Protein AF-0000000086058134 (afdb_homodimer)

Structure (mmCIF, N/CA/C/O backbone):
data_AF-0000000086058134-model_v1
#
loop_
_entity.id
_entity.type
_entity.pdbx_description
1 polymer 'Uncharacterized protein'
#
loop_
_atom_site.group_PDB
_atom_site.id
_atom_site.type_symbol
_atom_site.label_atom_id
_atom_site.label_alt_id
_atom_site.label_comp_id
_atom_site.label_asym_id
_atom_site.label_entity_id
_atom_site.label_seq_id
_atom_site.pdbx_PDB_ins_code
_atom_site.Cartn_x
_atom_site.Cartn_y
_atom_site.Cartn_z
_atom_site.occupancy
_atom_site.B_iso_or_equiv
_atom_site.auth_seq_id
_atom_site.auth_comp_id
_atom_site.auth_asym_id
_atom_site.auth_atom_id
_atom_site.pdbx_PDB_model_num
ATOM 1 N N . MET A 1 1 ? 31.906 13.867 -24.609 1 42.88 1 MET A N 1
ATOM 2 C CA . MET A 1 1 ? 31.719 12.992 -23.453 1 42.88 1 MET A CA 1
ATOM 3 C C . MET A 1 1 ? 31.203 13.781 -22.25 1 42.88 1 MET A C 1
ATOM 5 O O . MET A 1 1 ? 30.812 13.188 -21.25 1 42.88 1 MET A O 1
ATOM 9 N N . SER A 1 2 ? 31.531 14.953 -22.172 1 54.88 2 SER A N 1
ATOM 10 C CA . SER A 1 2 ? 31.516 16.016 -21.172 1 54.88 2 SER A CA 1
ATOM 11 C C . SER A 1 2 ? 30.094 16.484 -20.891 1 54.88 2 SER A C 1
ATOM 13 O O . SER A 1 2 ? 29.812 17.062 -19.844 1 54.88 2 SER A O 1
ATOM 15 N N . MET A 1 3 ? 29.312 16.469 -21.938 1 51.88 3 MET A N 1
ATOM 16 C CA . MET A 1 3 ? 28 17.094 -21.891 1 51.88 3 MET A CA 1
ATOM 17 C C . MET A 1 3 ? 27.031 16.234 -21.094 1 51.88 3 MET A C 1
ATOM 19 O O . MET A 1 3 ? 25.953 16.703 -20.703 1 51.88 3 MET A O 1
ATOM 23 N N . GLU A 1 4 ? 27.156 14.891 -21.266 1 55.78 4 GLU A N 1
ATOM 24 C CA . GLU A 1 4 ? 26.234 13.93 -20.672 1 55.78 4 GLU A CA 1
ATOM 25 C C . GLU A 1 4 ? 26.172 14.102 -19.156 1 55.78 4 GLU A C 1
ATOM 27 O O . GLU A 1 4 ? 25.125 13.898 -18.531 1 55.78 4 GLU A O 1
ATOM 32 N N . ASN A 1 5 ? 27.406 14.484 -18.641 1 61.97 5 ASN A N 1
ATOM 33 C CA . ASN A 1 5 ? 27.594 14.609 -17.188 1 61.97 5 ASN A CA 1
ATOM 34 C C . ASN A 1 5 ? 26.922 15.875 -16.656 1 61.97 5 ASN A C 1
ATOM 36 O O . ASN A 1 5 ? 26.484 15.906 -15.508 1 61.97 5 ASN A O 1
ATOM 40 N N . SER A 1 6 ? 26.75 16.734 -17.594 1 65.94 6 SER A N 1
ATOM 41 C CA . SER A 1 6 ? 26.359 18.062 -17.156 1 65.94 6 SER A CA 1
ATOM 42 C C . SER A 1 6 ? 24.891 18.094 -16.703 1 65.94 6 SER A C 1
ATOM 44 O O . SER A 1 6 ? 24.547 18.828 -15.781 1 65.94 6 SER A O 1
ATOM 46 N N . TYR A 1 7 ? 24.141 17.422 -17.453 1 64.94 7 TYR A N 1
ATOM 47 C CA . TYR A 1 7 ? 22.719 17.484 -17.094 1 64.94 7 TYR A CA 1
ATOM 48 C C . TYR A 1 7 ? 22.469 16.875 -15.727 1 64.94 7 TYR A C 1
ATOM 50 O O . TYR A 1 7 ? 21.609 17.344 -14.977 1 64.94 7 TYR A O 1
ATOM 58 N N . ILE A 1 8 ? 23.344 15.852 -15.422 1 71.75 8 ILE A N 1
ATOM 59 C CA . ILE A 1 8 ? 23.141 15.211 -14.125 1 71.75 8 ILE A CA 1
ATOM 60 C C . ILE A 1 8 ? 23.625 16.125 -13.008 1 71.75 8 ILE A C 1
ATOM 62 O O . ILE A 1 8 ? 23.125 16.047 -11.875 1 71.75 8 ILE A O 1
ATOM 66 N N . PHE A 1 9 ? 24.438 17.188 -13.484 1 77.44 9 PHE A N 1
ATOM 67 C CA . PHE A 1 9 ? 24.938 18.109 -12.477 1 77.44 9 PHE A CA 1
ATOM 68 C C . PHE A 1 9 ? 24.031 19.344 -12.367 1 77.44 9 PHE A C 1
ATOM 70 O O . PHE A 1 9 ? 24.266 20.219 -11.531 1 77.44 9 PHE A O 1
ATOM 77 N N . ASN A 1 10 ? 23.047 19.422 -13.266 1 81.88 10 ASN A N 1
ATOM 78 C CA . ASN A 1 10 ? 22.078 20.5 -13.172 1 81.88 10 ASN A CA 1
ATOM 79 C C . ASN A 1 10 ? 21.219 20.375 -11.922 1 81.88 10 ASN A C 1
ATOM 81 O O . ASN A 1 10 ? 20.578 19.344 -11.703 1 81.88 10 ASN A O 1
ATOM 85 N N . PRO A 1 11 ? 21.281 21.5 -11.094 1 83.25 11 PRO A N 1
ATOM 86 C CA . PRO A 1 11 ? 20.547 21.422 -9.82 1 83.25 11 PRO A CA 1
ATOM 87 C C . PRO A 1 11 ? 19.078 21.094 -10.008 1 83.25 11 PRO A C 1
ATOM 89 O O . PRO A 1 11 ? 18.469 20.438 -9.148 1 83.25 11 PRO A O 1
ATOM 92 N N . PHE A 1 12 ? 18.609 21.594 -11.102 1 87 12 PHE A N 1
ATOM 93 C CA . PHE A 1 12 ? 17.188 21.297 -11.344 1 87 12 PHE A CA 1
ATOM 94 C C . PHE A 1 12 ? 16.984 19.812 -11.641 1 87 12 PHE A C 1
ATOM 96 O O . PHE A 1 12 ? 16.094 19.188 -11.078 1 87 12 PHE A O 1
ATOM 103 N N . VAL A 1 13 ? 17.797 19.312 -12.438 1 83.5 13 VAL A N 1
ATOM 104 C CA . VAL A 1 13 ? 17.703 17.906 -12.781 1 83.5 13 VAL A CA 1
ATOM 105 C C . VAL A 1 13 ? 18 17.047 -11.555 1 83.5 13 VAL A C 1
ATOM 107 O O . VAL A 1 13 ? 17.312 16.062 -11.297 1 83.5 13 VAL A O 1
ATOM 110 N N . SER A 1 14 ? 18.969 17.469 -10.719 1 83.94 14 SER A N 1
ATOM 111 C CA . SER A 1 14 ? 19.344 16.734 -9.516 1 83.94 14 SER A CA 1
ATOM 112 C C . SER A 1 14 ? 18.188 16.688 -8.516 1 83.94 14 SER A C 1
ATOM 114 O O . SER A 1 14 ? 17.953 15.664 -7.883 1 83.94 14 SER A O 1
ATOM 116 N N . SER A 1 15 ? 17.562 17.844 -8.5 1 85.88 15 SER A N 1
ATOM 117 C CA . SER A 1 15 ? 16.438 17.922 -7.586 1 85.88 15 SER A CA 1
ATOM 118 C C . SER A 1 15 ? 15.289 17.031 -8.047 1 85.88 15 SER A C 1
ATOM 120 O O . SER A 1 15 ? 14.641 16.375 -7.234 1 85.88 15 SER A O 1
ATOM 122 N N . LEU A 1 16 ? 15.133 16.969 -9.328 1 82.81 16 LEU A N 1
ATOM 123 C CA . LEU A 1 16 ? 14.062 16.141 -9.883 1 82.81 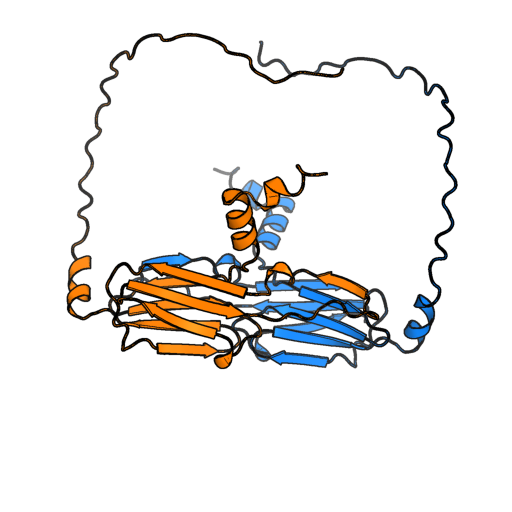16 LEU A CA 1
ATOM 124 C C . LEU A 1 16 ? 14.367 14.664 -9.688 1 82.81 16 LEU A C 1
ATOM 126 O O . LEU A 1 16 ? 13.477 13.883 -9.336 1 82.81 16 LEU A O 1
ATOM 130 N N . ILE A 1 17 ? 15.531 14.328 -9.844 1 82.88 17 ILE A N 1
ATOM 131 C CA . ILE A 1 17 ? 15.938 12.93 -9.688 1 82.88 17 ILE A CA 1
ATOM 132 C C . ILE A 1 17 ? 15.789 12.508 -8.227 1 82.88 17 ILE A C 1
ATOM 134 O O . ILE A 1 17 ? 15.328 11.406 -7.941 1 82.88 17 ILE A O 1
ATOM 138 N N . SER A 1 18 ? 16.203 13.438 -7.375 1 83.56 18 SER A N 1
ATOM 139 C CA . SER A 1 18 ? 16.094 13.133 -5.953 1 83.56 18 SER A CA 1
ATOM 140 C C . SER A 1 18 ? 14.633 12.914 -5.547 1 83.56 18 SER A C 1
ATOM 142 O O . SER A 1 18 ? 14.328 11.977 -4.809 1 83.56 18 SER A O 1
ATOM 144 N N . ARG A 1 19 ? 13.82 13.68 -6.105 1 81.5 19 ARG A N 1
ATOM 145 C CA . ARG A 1 19 ? 12.398 13.562 -5.777 1 81.5 19 ARG A CA 1
ATOM 146 C C . ARG A 1 19 ? 11.82 12.266 -6.324 1 81.5 19 ARG A C 1
ATOM 148 O O . ARG A 1 19 ? 11 11.617 -5.664 1 81.5 19 ARG A O 1
ATOM 155 N N . LEU A 1 20 ? 12.406 11.945 -7.367 1 83.44 20 LEU A N 1
ATOM 156 C CA . LEU A 1 20 ? 11.891 10.75 -8.023 1 83.44 20 LEU A CA 1
ATOM 157 C C . LEU A 1 20 ? 12.43 9.492 -7.355 1 83.44 20 LEU A C 1
ATOM 159 O O . LEU A 1 20 ? 11.914 8.391 -7.594 1 83.44 20 LEU A O 1
ATOM 163 N N . SER A 1 21 ? 13.328 9.727 -6.473 1 88.88 21 SER A N 1
ATOM 164 C CA . SER A 1 21 ? 13.938 8.57 -5.812 1 88.88 21 SER A CA 1
ATOM 165 C C . SER A 1 21 ? 13.172 8.18 -4.559 1 88.88 21 SER A C 1
ATOM 167 O O . SER A 1 21 ? 13.391 7.105 -3.998 1 88.88 21 SER A O 1
ATOM 169 N N . TYR A 1 22 ? 12.25 9.094 -4.242 1 91.75 22 TYR A N 1
ATOM 170 C CA . TYR A 1 22 ? 11.453 8.805 -3.059 1 91.75 22 TYR A CA 1
ATOM 171 C C . TYR A 1 22 ? 10.141 8.125 -3.434 1 91.75 22 TYR A C 1
ATOM 173 O O . TYR A 1 22 ? 9.5 8.5 -4.418 1 91.75 22 TYR A O 1
ATOM 181 N N . SER A 1 23 ? 9.867 7.047 -2.695 1 94.06 23 SER A N 1
ATOM 182 C CA . SER A 1 23 ? 8.508 6.535 -2.854 1 94.06 23 SER A CA 1
ATOM 183 C C . SER A 1 23 ? 7.492 7.457 -2.189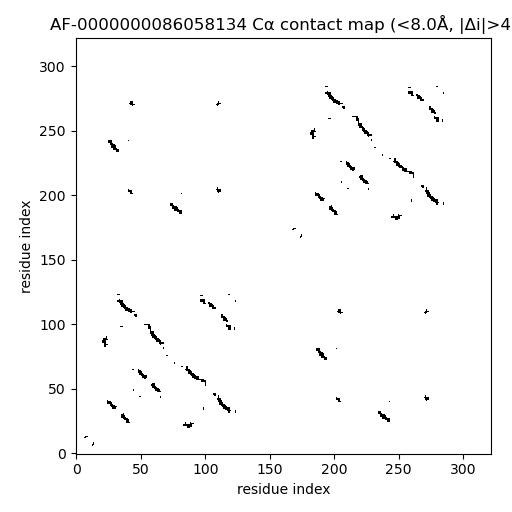 1 94.06 23 SER A C 1
ATOM 185 O O . SER A 1 23 ? 7.855 8.312 -1.384 1 94.06 23 SER A O 1
ATOM 187 N N . GLU A 1 24 ? 6.297 7.34 -2.566 1 93 24 GLU A N 1
ATOM 188 C CA . GLU A 1 24 ? 5.234 8.188 -2.043 1 93 24 GLU A CA 1
ATOM 189 C C . GLU A 1 24 ? 4.086 7.355 -1.477 1 93 24 GLU A C 1
ATOM 191 O O . GLU A 1 24 ? 3.121 7.062 -2.184 1 93 24 GLU A O 1
ATOM 196 N N . PRO A 1 25 ? 4.223 7.039 -0.202 1 96.19 25 PRO A N 1
ATOM 197 C CA . PRO A 1 25 ? 3.107 6.289 0.378 1 96.19 25 PRO A CA 1
ATOM 198 C C . PRO A 1 25 ? 1.804 7.082 0.387 1 96.19 25 PRO A C 1
ATOM 200 O O . PRO A 1 25 ? 1.822 8.305 0.551 1 96.19 25 PRO A O 1
ATOM 203 N N . CYS A 1 26 ? 0.714 6.391 0.242 1 95.31 26 CYS A N 1
ATOM 204 C CA . CYS A 1 26 ? -0.593 7.035 0.224 1 95.31 26 CYS A CA 1
ATOM 205 C C . CYS A 1 26 ? -1.013 7.457 1.628 1 95.31 26 CYS A C 1
ATOM 207 O O . CYS A 1 26 ? -0.842 6.699 2.584 1 95.31 26 CYS A O 1
ATOM 209 N N . ILE A 1 27 ? -1.598 8.648 1.665 1 96.25 27 ILE A N 1
ATOM 210 C CA . ILE A 1 27 ? -1.966 9.211 2.963 1 96.25 27 ILE A CA 1
ATOM 211 C C . ILE A 1 27 ? -3.422 9.672 2.932 1 96.25 27 ILE A C 1
ATOM 213 O O . ILE A 1 27 ? -3.887 10.211 1.925 1 96.25 27 ILE A O 1
ATOM 217 N N . ASP A 1 28 ? -4.117 9.391 4 1 95.94 28 ASP A N 1
ATOM 218 C CA . ASP A 1 28 ? -5.375 10.062 4.312 1 95.94 28 ASP A CA 1
ATOM 219 C C . ASP A 1 28 ? -5.207 11.023 5.488 1 95.94 28 ASP A C 1
ATOM 221 O O . ASP A 1 28 ? -4.547 10.695 6.477 1 95.94 28 ASP A O 1
ATOM 225 N N . TRP A 1 29 ? -5.75 12.172 5.281 1 95 29 TRP A N 1
ATOM 226 C CA . TRP A 1 29 ? -5.699 13.195 6.32 1 95 29 TRP A CA 1
ATOM 227 C C . TRP A 1 29 ? -7.09 13.773 6.582 1 95 29 TRP A C 1
ATOM 229 O O . TRP A 1 29 ? -7.652 14.469 5.734 1 95 29 TRP A O 1
ATOM 239 N N . LYS A 1 30 ? -7.535 13.453 7.785 1 92.94 30 LYS A N 1
ATOM 240 C CA . LYS A 1 30 ? -8.828 13.961 8.242 1 92.94 30 LYS A CA 1
ATOM 241 C C . LYS A 1 30 ? -8.664 14.883 9.445 1 92.94 30 LYS A C 1
ATOM 243 O O . LYS A 1 30 ? -7.828 14.633 10.32 1 92.94 30 LYS A O 1
ATOM 248 N N . GLU A 1 31 ? -9.516 15.789 9.414 1 90.56 31 GLU A N 1
ATOM 249 C CA . GLU A 1 31 ? -9.539 16.734 10.523 1 90.56 31 GLU A CA 1
ATOM 250 C C . GLU A 1 31 ? -10.883 16.703 11.25 1 90.56 31 GLU A C 1
ATOM 252 O O . GLU A 1 31 ? -11.938 16.781 10.617 1 90.56 31 GLU A O 1
ATOM 257 N N . THR A 1 32 ? -10.836 16.5 12.531 1 89 32 THR A N 1
ATOM 258 C CA . THR A 1 32 ? -12.016 16.578 13.391 1 89 32 THR A CA 1
ATOM 259 C C . THR A 1 32 ? -11.984 17.844 14.234 1 89 32 THR A C 1
ATOM 261 O O . THR A 1 32 ? -11.094 18.688 14.078 1 89 32 THR A O 1
ATOM 264 N N . GLN A 1 33 ? -12.961 17.922 15.047 1 85.81 33 GLN A N 1
ATOM 265 C CA . GLN A 1 33 ? -13.016 19.109 15.898 1 85.81 33 GLN A CA 1
ATOM 266 C C . GLN A 1 33 ? -11.852 19.109 16.891 1 85.81 33 GLN A C 1
ATOM 268 O O . GLN A 1 33 ? -11.383 20.188 17.297 1 85.81 33 GLN A O 1
ATOM 273 N N . THR A 1 34 ? -11.32 17.969 17.141 1 88.31 34 THR A N 1
ATOM 274 C CA . THR A 1 34 ? -10.375 17.906 18.25 1 88.31 34 THR A CA 1
ATOM 275 C C . THR A 1 34 ? -8.992 17.484 17.766 1 88.31 34 THR A C 1
ATOM 277 O O . THR A 1 34 ? -7.996 17.656 18.469 1 88.31 34 THR A O 1
ATOM 280 N N . ALA A 1 35 ? -8.922 16.938 16.531 1 91.88 35 ALA A N 1
ATOM 281 C CA . ALA A 1 35 ? -7.617 16.391 16.172 1 91.88 35 ALA A CA 1
ATOM 282 C C . ALA A 1 35 ? -7.469 16.281 14.664 1 91.88 35 ALA A C 1
ATOM 284 O O . ALA A 1 35 ? -8.461 16.312 13.93 1 91.88 35 ALA A O 1
ATOM 285 N N . HIS A 1 36 ? -6.219 16.203 14.258 1 91.62 36 HIS A N 1
ATOM 286 C CA . HIS A 1 36 ? -5.852 15.75 12.922 1 91.62 36 HIS A CA 1
ATOM 287 C C . HIS A 1 36 ? -5.496 14.266 12.93 1 91.62 36 HIS A C 1
ATOM 289 O O . HIS A 1 36 ? -4.711 13.812 13.766 1 91.62 36 HIS A O 1
ATOM 295 N N . ILE A 1 37 ? -6.102 13.562 12.016 1 93.88 37 ILE A N 1
ATOM 296 C CA . ILE A 1 37 ? -5.832 12.133 11.953 1 93.88 37 ILE A CA 1
ATOM 297 C C . ILE A 1 37 ? -5.23 11.781 10.594 1 93.88 37 ILE A C 1
ATOM 299 O O . ILE A 1 37 ? -5.805 12.094 9.555 1 93.88 37 ILE A O 1
ATOM 303 N N . PHE A 1 38 ? -4.074 11.164 10.609 1 94.69 38 PHE A N 1
ATOM 304 C CA . PHE A 1 38 ? -3.361 10.727 9.414 1 94.69 38 PHE A CA 1
ATOM 305 C C . PHE A 1 38 ? -3.287 9.203 9.352 1 94.69 38 PHE A C 1
ATOM 307 O O . PHE A 1 38 ? -2.949 8.555 10.344 1 94.69 38 PHE A O 1
ATOM 314 N N . GLN A 1 39 ? -3.631 8.695 8.281 1 96.81 39 GLN A N 1
ATOM 315 C CA . GLN A 1 39 ? -3.438 7.273 8.008 1 96.81 39 GLN A CA 1
ATOM 316 C C . GLN A 1 39 ? -2.561 7.066 6.777 1 96.81 39 GLN A C 1
ATOM 318 O O . GLN A 1 39 ? -2.848 7.602 5.703 1 96.81 39 GLN A O 1
ATOM 323 N N . ILE A 1 40 ? -1.482 6.316 6.895 1 97.25 40 ILE A N 1
ATOM 324 C CA . ILE A 1 40 ? -0.503 6.125 5.832 1 97.25 40 ILE A CA 1
ATOM 325 C C . ILE A 1 40 ? -0.286 4.633 5.594 1 97.25 40 ILE A C 1
ATOM 327 O O . ILE A 1 40 ? -0.135 3.859 6.543 1 97.25 40 ILE A O 1
ATOM 331 N N . ASP A 1 41 ? -0.326 4.277 4.352 1 97.62 41 ASP A N 1
ATOM 332 C CA . ASP A 1 41 ? -0.056 2.889 4 1 97.62 41 ASP A CA 1
ATOM 333 C C . ASP A 1 41 ? 1.446 2.625 3.916 1 97.62 41 ASP A C 1
ATOM 335 O O . ASP A 1 41 ? 2.125 3.152 3.033 1 97.62 41 ASP A O 1
ATOM 339 N N . LEU A 1 42 ? 1.935 1.731 4.82 1 97.62 42 LEU A N 1
ATOM 340 C CA . LEU A 1 42 ? 3.346 1.365 4.867 1 97.62 42 LEU A CA 1
ATOM 341 C C . LEU A 1 42 ? 3.512 -0.143 5.02 1 97.62 42 LEU A C 1
ATOM 343 O O . LEU A 1 42 ? 4.082 -0.613 6.008 1 97.62 42 LEU A O 1
ATOM 347 N N . PRO A 1 43 ? 3.107 -0.86 4.035 1 97.56 43 PRO A N 1
ATOM 348 C CA . PRO A 1 43 ? 3.213 -2.316 4.148 1 97.56 43 PRO A CA 1
ATOM 349 C C . PRO A 1 43 ? 4.648 -2.791 4.352 1 97.56 43 PRO A C 1
ATOM 351 O O . PRO A 1 43 ? 5.562 -2.305 3.68 1 97.56 43 PRO A O 1
ATOM 354 N N . GLY A 1 44 ? 4.836 -3.719 5.25 1 96.62 44 GLY A N 1
ATOM 355 C CA . GLY A 1 44 ? 6.137 -4.332 5.473 1 96.62 44 GLY A CA 1
ATOM 356 C C . GLY A 1 44 ? 6.953 -3.627 6.539 1 96.62 44 GLY A C 1
ATOM 357 O O . GLY A 1 44 ? 8 -4.121 6.953 1 96.62 44 GLY A O 1
ATOM 358 N N . LEU A 1 45 ? 6.445 -2.527 7.012 1 96.62 45 LEU A N 1
ATOM 359 C CA . LEU A 1 45 ? 7.23 -1.758 7.969 1 96.62 45 LEU A CA 1
ATOM 360 C C . LEU A 1 45 ? 6.664 -1.903 9.375 1 96.62 45 LEU A C 1
ATOM 362 O O . LEU A 1 45 ? 5.473 -2.18 9.547 1 96.62 45 LEU A O 1
ATOM 366 N N . SER A 1 46 ? 7.543 -1.766 10.273 1 94.62 46 SER A N 1
ATOM 367 C CA . SER A 1 46 ? 7.172 -1.711 11.688 1 94.62 46 SER A CA 1
ATOM 368 C C . SER A 1 46 ? 7.375 -0.313 12.258 1 94.62 46 SER A C 1
ATOM 370 O O . SER A 1 46 ? 7.848 0.586 11.562 1 94.62 46 SER A O 1
ATOM 372 N N . LYS A 1 47 ? 6.977 -0.183 13.516 1 92.81 47 LYS A N 1
ATOM 373 C CA . LYS A 1 47 ? 7.062 1.112 14.18 1 92.81 47 LYS A CA 1
ATOM 374 C C . LYS A 1 47 ? 8.5 1.617 14.219 1 92.81 47 LYS A C 1
ATOM 376 O O . LYS A 1 47 ? 8.75 2.822 14.133 1 92.81 47 LYS A O 1
ATOM 381 N N . GLU A 1 48 ? 9.461 0.669 14.305 1 94.25 48 GLU A N 1
ATOM 382 C CA . GLU A 1 48 ? 10.867 1.041 14.422 1 94.25 48 GLU A CA 1
ATOM 383 C C . GLU A 1 48 ? 11.414 1.559 13.094 1 94.25 48 GLU A C 1
ATOM 385 O O . GLU A 1 48 ? 12.453 2.219 13.062 1 94.25 48 GLU A O 1
ATOM 390 N N . ASP A 1 49 ? 10.711 1.285 12.023 1 95.94 49 ASP A N 1
ATOM 391 C CA . ASP A 1 49 ? 11.195 1.64 10.695 1 95.94 49 ASP A CA 1
ATOM 392 C C . ASP A 1 49 ? 10.711 3.029 10.289 1 95.94 49 ASP A C 1
ATOM 394 O O . ASP A 1 49 ? 11.094 3.539 9.234 1 95.94 49 ASP A O 1
ATOM 398 N N . VAL A 1 50 ? 9.922 3.676 11.117 1 96.94 50 VAL A N 1
ATOM 399 C CA . VAL A 1 50 ? 9.266 4.922 10.727 1 96.94 50 VAL A CA 1
ATOM 400 C C . VAL A 1 50 ? 9.602 6.016 11.734 1 96.94 50 VAL A C 1
ATOM 402 O O . VAL A 1 50 ? 9.594 5.777 12.945 1 96.94 50 VAL A O 1
ATOM 405 N N . LYS A 1 51 ? 9.906 7.148 11.242 1 96.44 51 LYS A N 1
ATOM 406 C CA . LYS A 1 51 ? 10.164 8.336 12.062 1 96.44 51 LYS A CA 1
ATOM 407 C C . LYS A 1 51 ? 9.062 9.375 11.867 1 96.44 51 LYS A C 1
ATOM 409 O O . LYS A 1 51 ? 8.75 9.75 10.734 1 96.44 51 LYS A O 1
ATOM 414 N N . VAL A 1 52 ? 8.461 9.773 12.898 1 94.25 52 VAL A N 1
ATOM 415 C CA . VAL A 1 52 ? 7.41 10.789 12.875 1 94.25 52 VAL A CA 1
ATOM 416 C C . VAL A 1 52 ? 7.836 11.992 13.703 1 94.25 52 VAL A C 1
ATOM 418 O O . VAL A 1 52 ? 8.211 11.859 14.875 1 94.25 52 VAL A O 1
ATOM 421 N N . GLU A 1 53 ? 7.758 13.141 13.078 1 90.75 53 GLU A N 1
ATOM 422 C CA . GLU A 1 53 ? 8.156 14.367 13.766 1 90.75 53 GLU A CA 1
ATOM 423 C C . GLU A 1 53 ? 7.176 15.5 13.477 1 90.75 53 GLU A C 1
ATOM 425 O O . GLU A 1 53 ? 6.633 15.594 12.375 1 90.75 53 GLU A O 1
ATOM 430 N N . VAL A 1 54 ? 6.953 16.219 14.445 1 85.94 54 VAL A N 1
ATOM 431 C CA . VAL A 1 54 ? 6.203 17.469 14.281 1 85.94 54 VAL A CA 1
ATOM 432 C C . VAL A 1 54 ? 7.113 18.656 14.523 1 85.94 54 VAL A C 1
ATOM 434 O O . VAL A 1 54 ? 7.684 18.797 15.609 1 85.94 54 VAL A O 1
ATOM 437 N N . GLU A 1 55 ? 7.242 19.391 13.492 1 82.69 55 GLU A N 1
ATOM 438 C CA . GLU A 1 55 ? 8.102 20.562 13.602 1 82.69 55 GLU A CA 1
ATOM 439 C C . GLU A 1 55 ? 7.285 21.844 13.82 1 82.69 55 GLU A C 1
ATOM 441 O O . GLU A 1 55 ? 6.375 22.141 13.039 1 82.69 55 GLU A O 1
ATOM 446 N N . ASP A 1 56 ? 7.684 22.625 14.828 1 78.62 56 ASP A N 1
ATOM 447 C CA . ASP A 1 56 ? 7.09 23.922 15.188 1 78.62 56 ASP A CA 1
ATOM 448 C C . ASP A 1 56 ? 5.57 23.812 15.273 1 78.62 56 ASP A C 1
ATOM 450 O O . ASP A 1 56 ? 4.863 24.766 14.938 1 78.62 56 ASP A O 1
ATOM 454 N N . GLY A 1 57 ? 5.059 22.656 15.531 1 74.81 57 GLY A N 1
ATOM 455 C CA . GLY A 1 57 ? 3.633 22.438 15.703 1 74.81 57 GLY A CA 1
ATOM 456 C C . GLY A 1 57 ? 2.842 22.594 14.422 1 74.81 57 GLY A C 1
ATOM 457 O O . GLY A 1 57 ? 1.613 22.484 14.422 1 74.81 57 GLY A O 1
ATOM 458 N N . ARG A 1 58 ? 3.484 22.734 13.312 1 82.62 58 ARG A N 1
ATOM 459 C CA . ARG A 1 58 ? 2.734 23.062 12.102 1 82.62 58 ARG A CA 1
ATOM 460 C C . ARG A 1 58 ? 3.049 22.078 10.977 1 82.62 58 ARG A C 1
ATOM 462 O O . ARG A 1 58 ? 2.26 21.922 10.039 1 82.62 58 ARG A O 1
ATOM 469 N N . VAL A 1 59 ? 4.191 21.516 11.133 1 89.38 59 VAL A N 1
ATOM 470 C CA . VAL A 1 59 ? 4.57 20.625 10.031 1 89.38 59 VAL A CA 1
ATOM 471 C C . VAL A 1 59 ? 4.73 19.203 10.539 1 89.38 59 VAL A C 1
ATOM 473 O O . VAL A 1 59 ? 5.523 18.953 11.453 1 89.38 59 VAL A O 1
ATOM 476 N N . LEU A 1 60 ? 3.982 18.328 10.031 1 91.94 60 LEU A N 1
ATOM 477 C CA . LEU A 1 60 ? 4.16 16.906 10.305 1 91.94 60 LEU A CA 1
ATOM 478 C C . LEU A 1 60 ? 5.082 16.266 9.273 1 91.94 60 LEU A C 1
ATOM 480 O O . LEU A 1 60 ? 4.863 16.406 8.07 1 91.94 60 LEU A O 1
ATOM 484 N N . ARG A 1 61 ? 6.102 15.656 9.75 1 93.88 61 ARG A N 1
ATOM 485 C CA . ARG A 1 61 ? 7.055 14.977 8.883 1 93.88 61 ARG A CA 1
ATOM 486 C C . ARG A 1 61 ? 7.09 13.477 9.18 1 93.88 61 ARG A C 1
ATOM 488 O O . ARG A 1 61 ? 7.254 13.07 10.328 1 93.88 61 ARG A O 1
ATOM 495 N N . ILE A 1 62 ? 6.93 12.727 8.148 1 95.81 62 ILE A N 1
ATOM 496 C CA . ILE A 1 62 ? 7.012 11.273 8.258 1 95.81 62 ILE A CA 1
ATOM 497 C C . ILE A 1 62 ? 8.047 10.734 7.277 1 95.81 62 ILE A C 1
ATOM 499 O O . ILE A 1 62 ? 8.016 11.07 6.09 1 95.81 62 ILE A O 1
ATOM 503 N N . SER A 1 63 ? 8.953 9.969 7.82 1 97 63 SER A N 1
ATOM 504 C CA . SER A 1 63 ? 10 9.438 6.953 1 97 63 SER A CA 1
ATOM 505 C C . SER A 1 63 ? 10.406 8.031 7.379 1 97 63 SER A C 1
ATOM 507 O O . SER A 1 63 ? 10.133 7.613 8.508 1 97 63 SER A O 1
ATOM 509 N N . GLY A 1 64 ? 11.031 7.344 6.473 1 97.19 64 GLY A N 1
ATOM 510 C CA . GLY A 1 64 ? 11.508 5.988 6.684 1 97.19 64 GLY A CA 1
ATOM 511 C C . GLY A 1 64 ? 12.008 5.328 5.41 1 97.19 64 GLY A C 1
ATOM 512 O O . GLY A 1 64 ? 12.211 5.996 4.395 1 97.19 64 GLY A O 1
ATOM 513 N N . GLU A 1 65 ? 12.273 4.039 5.605 1 96.31 65 GLU A N 1
ATOM 514 C CA . GLU A 1 65 ? 12.773 3.297 4.457 1 96.31 65 GLU A CA 1
ATOM 515 C C . GLU A 1 65 ? 12.203 1.883 4.418 1 96.31 65 GLU A C 1
ATOM 517 O O . GLU A 1 65 ? 12.234 1.167 5.422 1 96.31 65 GLU A O 1
ATOM 522 N N . ARG A 1 66 ? 11.633 1.625 3.281 1 95.88 66 ARG A N 1
ATOM 523 C CA . ARG A 1 66 ? 11.156 0.268 3.039 1 95.88 66 ARG A CA 1
ATOM 524 C C . ARG A 1 66 ? 12.141 -0.515 2.178 1 95.88 66 ARG A C 1
ATOM 526 O O . ARG A 1 66 ? 12.406 -0.142 1.032 1 95.88 66 ARG A O 1
ATOM 533 N N . ARG A 1 67 ? 12.547 -1.594 2.703 1 91.88 67 ARG A N 1
ATOM 534 C CA . ARG A 1 67 ? 13.484 -2.428 1.963 1 91.88 67 ARG A CA 1
ATOM 535 C C . ARG A 1 67 ? 12.773 -3.604 1.302 1 91.88 67 ARG A C 1
ATOM 537 O O . ARG A 1 67 ? 12.117 -4.398 1.979 1 91.88 67 ARG A O 1
ATOM 544 N N . LEU A 1 68 ? 12.859 -3.553 0.01 1 89.38 68 LEU A N 1
ATOM 545 C CA . LEU A 1 68 ? 12.258 -4.652 -0.735 1 89.38 68 LEU A CA 1
ATOM 546 C C . LEU A 1 68 ? 13.32 -5.629 -1.225 1 89.38 68 LEU A C 1
ATOM 548 O O . LEU A 1 68 ? 14.492 -5.273 -1.327 1 89.38 68 LEU A O 1
ATOM 552 N N . ASP A 1 69 ? 12.867 -6.793 -1.414 1 78.81 69 ASP A N 1
ATOM 553 C CA . ASP A 1 69 ? 13.781 -7.824 -1.886 1 78.81 69 ASP A CA 1
ATOM 554 C C . ASP A 1 69 ? 14.375 -7.453 -3.246 1 78.81 69 ASP A C 1
ATOM 556 O O . ASP A 1 69 ? 13.68 -6.887 -4.094 1 78.81 69 ASP A O 1
ATOM 560 N N . LYS A 1 70 ? 15.688 -7.621 -3.291 1 74.12 70 LYS A N 1
ATOM 561 C CA . LYS A 1 70 ? 16.375 -7.379 -4.559 1 74.12 70 LYS A CA 1
ATOM 562 C C . LYS A 1 70 ? 16.5 -8.664 -5.367 1 74.12 70 LYS A C 1
ATOM 564 O O . LYS A 1 70 ? 16.344 -9.766 -4.828 1 74.12 70 LYS A O 1
ATOM 569 N N . GLU A 1 71 ? 16.688 -8.398 -6.645 1 66.12 71 GLU A N 1
ATOM 570 C CA . GLU A 1 71 ? 16.844 -9.531 -7.547 1 66.12 71 GLU A CA 1
ATOM 571 C C . GLU A 1 71 ? 18.047 -10.398 -7.152 1 66.12 71 GLU A C 1
ATOM 573 O O . GLU A 1 71 ? 19.125 -9.875 -6.871 1 66.12 71 GLU A O 1
ATOM 578 N N . GLY A 1 72 ? 17.609 -11.617 -6.785 1 67.69 72 GLY A N 1
ATOM 579 C CA . GLY A 1 72 ? 18.688 -12.562 -6.535 1 67.69 72 GLY A CA 1
ATOM 580 C C . GLY A 1 72 ? 19.156 -13.273 -7.793 1 67.69 72 GLY A C 1
ATOM 581 O O . GLY A 1 72 ? 18.484 -13.227 -8.828 1 67.69 72 GLY A O 1
ATOM 582 N N . LYS A 1 73 ? 20.391 -13.719 -7.844 1 67.88 73 LYS A N 1
ATOM 583 C CA . LYS A 1 73 ? 21.047 -14.312 -9 1 67.88 73 LYS A CA 1
ATOM 584 C C . LYS A 1 73 ? 20.25 -15.5 -9.531 1 67.88 73 LYS A C 1
ATOM 586 O O . LYS A 1 73 ? 20.203 -15.719 -10.75 1 67.88 73 LYS A O 1
ATOM 591 N N . ASP A 1 74 ? 19.547 -16.188 -8.641 1 75.69 74 ASP A N 1
ATOM 592 C CA . ASP A 1 74 ? 18.938 -17.438 -9.109 1 75.69 74 ASP A CA 1
ATOM 593 C C . ASP A 1 74 ? 17.422 -17.359 -9.062 1 75.69 74 ASP A C 1
ATOM 595 O O . ASP A 1 74 ? 16.75 -18.359 -8.812 1 75.69 74 ASP A O 1
ATOM 599 N N . GLU A 1 75 ? 16.922 -16.156 -9.367 1 84.31 75 GLU A N 1
ATOM 600 C CA . GLU A 1 75 ? 15.469 -16 -9.328 1 84.31 75 GLU A CA 1
ATOM 601 C C . GLU A 1 75 ? 14.945 -15.375 -10.617 1 84.31 75 GLU A C 1
ATOM 603 O O . GLU A 1 75 ? 15.633 -14.555 -11.234 1 84.31 75 GLU A O 1
ATOM 608 N N . VAL A 1 76 ? 13.93 -15.984 -11.133 1 86.31 76 VAL A N 1
ATOM 609 C CA . VAL A 1 76 ? 13.258 -15.398 -12.281 1 86.31 76 VAL A CA 1
ATOM 610 C C . VAL A 1 76 ? 12.094 -14.523 -11.812 1 86.31 76 VAL A C 1
ATOM 612 O O . VAL A 1 76 ? 11.195 -14.992 -11.117 1 86.31 76 VAL A O 1
ATOM 615 N N . TRP A 1 77 ? 12.117 -13.258 -12.203 1 89 77 TRP A N 1
ATOM 616 C CA . TRP A 1 77 ? 11.055 -12.328 -11.844 1 89 77 TRP A CA 1
ATOM 617 C C . TRP A 1 77 ? 9.969 -12.297 -12.914 1 89 77 TRP A C 1
ATOM 619 O O . TRP A 1 77 ? 10.227 -11.898 -14.055 1 89 77 TRP A O 1
ATOM 629 N N . HIS A 1 78 ? 8.828 -12.727 -12.516 1 90.56 78 HIS A N 1
ATOM 630 C CA . HIS A 1 78 ? 7.707 -12.703 -13.453 1 90.56 78 HIS A CA 1
ATOM 631 C C . HIS A 1 78 ? 6.941 -11.391 -13.367 1 90.56 78 HIS A C 1
ATOM 633 O O . HIS A 1 78 ? 6.5 -10.852 -14.383 1 90.56 78 HIS A O 1
ATOM 639 N N . VAL A 1 79 ? 6.77 -10.859 -12.195 1 92.25 79 VAL A N 1
ATOM 640 C CA . VAL A 1 79 ? 6.059 -9.617 -11.938 1 92.25 79 VAL A CA 1
ATOM 641 C C . VAL A 1 79 ? 6.773 -8.828 -10.844 1 92.25 79 VAL A C 1
ATOM 643 O O . VAL A 1 79 ? 7.117 -9.383 -9.789 1 92.25 79 VAL A O 1
ATOM 646 N N . ALA A 1 80 ? 7.074 -7.621 -11.094 1 93.31 80 ALA A N 1
ATOM 647 C CA . ALA A 1 80 ? 7.699 -6.738 -10.117 1 93.31 80 ALA A CA 1
ATOM 648 C C . ALA A 1 80 ? 6.941 -5.418 -10.008 1 93.31 80 ALA A C 1
ATOM 650 O O . ALA A 1 80 ? 7.434 -4.375 -10.445 1 93.31 80 ALA A O 1
ATOM 651 N N . GLU A 1 81 ? 5.828 -5.434 -9.344 1 94 81 GLU A N 1
ATOM 652 C CA . GLU A 1 81 ? 4.992 -4.238 -9.273 1 94 81 GLU A CA 1
ATOM 653 C C . GLU A 1 81 ? 5.332 -3.402 -8.047 1 94 81 GLU A C 1
ATOM 655 O O . GLU A 1 81 ? 4.969 -2.227 -7.969 1 94 81 GLU A O 1
ATOM 660 N N . ARG A 1 82 ? 6.074 -3.941 -7.105 1 95.31 82 ARG A N 1
ATOM 661 C CA . ARG A 1 82 ? 6.262 -3.281 -5.816 1 95.31 82 ARG A CA 1
ATOM 662 C C . ARG A 1 82 ? 7.562 -2.48 -5.797 1 95.31 82 ARG A C 1
ATOM 664 O O . ARG A 1 82 ? 7.828 -1.749 -4.84 1 95.31 82 ARG A O 1
ATOM 671 N N . ALA A 1 83 ? 8.297 -2.625 -6.809 1 87.69 83 ALA A N 1
ATOM 672 C CA . ALA A 1 83 ? 9.641 -2.051 -6.848 1 87.69 83 ALA A CA 1
ATOM 673 C C . ALA A 1 83 ? 9.602 -0.546 -6.598 1 87.69 83 ALA A C 1
ATOM 675 O O . ALA A 1 83 ? 10.438 -0.01 -5.863 1 87.69 83 ALA A O 1
ATOM 676 N N . ASP A 1 84 ? 8.602 0.096 -7.105 1 86.19 84 ASP A N 1
ATOM 677 C CA . ASP A 1 84 ? 8.555 1.551 -7.004 1 86.19 84 ASP A CA 1
ATOM 678 C C . ASP A 1 84 ? 7.941 1.989 -5.676 1 86.19 84 ASP A C 1
ATOM 680 O O . ASP A 1 84 ? 7.848 3.186 -5.395 1 86.19 84 ASP A O 1
ATOM 684 N N . ARG A 1 85 ? 7.609 1.047 -4.93 1 91.56 85 ARG A N 1
ATOM 685 C CA . ARG A 1 85 ? 6.949 1.362 -3.664 1 91.56 85 ARG A CA 1
ATOM 686 C C . ARG A 1 85 ? 7.891 1.139 -2.486 1 91.56 85 ARG A C 1
ATOM 688 O O . ARG A 1 85 ? 7.5 1.311 -1.33 1 91.56 85 ARG A O 1
ATOM 695 N N . GLY A 1 86 ? 9.062 0.762 -2.865 1 93.19 86 GLY A N 1
ATOM 696 C CA . GLY A 1 86 ? 10.102 0.629 -1.858 1 93.19 86 GLY A CA 1
ATOM 697 C C . GLY A 1 86 ? 11.016 1.837 -1.783 1 93.19 86 GLY A C 1
ATOM 698 O O . GLY A 1 86 ? 10.742 2.869 -2.396 1 93.19 86 GLY A O 1
ATOM 699 N N . GLY A 1 87 ? 12.008 1.718 -0.817 1 93.5 87 GLY A N 1
ATOM 700 C CA . GLY A 1 87 ? 12.969 2.805 -0.683 1 93.5 87 GLY A CA 1
ATOM 701 C C . GLY A 1 87 ? 12.594 3.793 0.406 1 93.5 87 GLY A C 1
ATOM 702 O O . GLY A 1 87 ? 11.789 3.486 1.284 1 93.5 87 GLY A O 1
ATOM 703 N N . LYS A 1 88 ? 13.289 4.891 0.231 1 95.88 88 LYS A N 1
ATOM 704 C CA . LYS A 1 88 ? 13.062 5.953 1.207 1 95.88 88 LYS A CA 1
ATOM 705 C C . LYS A 1 88 ? 11.797 6.742 0.872 1 95.88 88 LY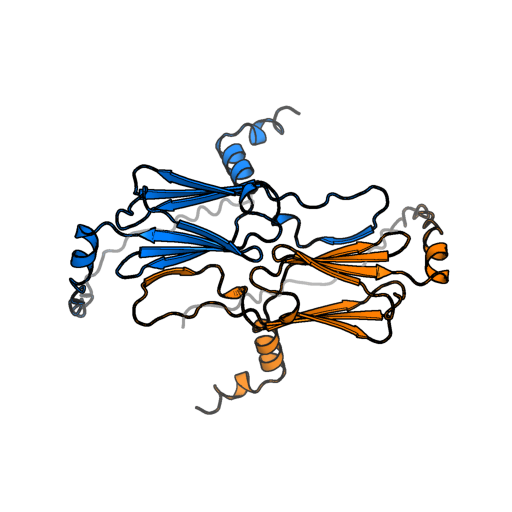S A C 1
ATOM 707 O O . LYS A 1 88 ? 11.422 6.855 -0.296 1 95.88 88 LYS A O 1
ATOM 712 N N . PHE A 1 89 ? 11.164 7.172 1.808 1 96.25 89 PHE A N 1
ATOM 713 C CA . PHE A 1 89 ? 10.031 8.07 1.621 1 96.25 89 PHE A CA 1
ATOM 714 C C . PHE A 1 89 ? 10.086 9.219 2.623 1 96.25 89 PHE A C 1
ATOM 716 O O . PHE A 1 89 ? 10.688 9.094 3.688 1 96.25 89 PHE A O 1
ATOM 723 N N . LEU A 1 90 ? 9.5 10.195 2.279 1 95.38 90 LEU A N 1
ATOM 724 C CA . LEU A 1 90 ? 9.398 11.414 3.074 1 95.38 90 LEU A CA 1
ATOM 725 C C . LEU A 1 90 ? 8.125 12.18 2.736 1 95.38 90 LEU A C 1
ATOM 727 O O . LEU A 1 90 ? 7.945 12.617 1.598 1 95.38 90 LEU A O 1
ATOM 731 N N . ARG A 1 91 ? 7.289 12.273 3.721 1 95.06 91 ARG A N 1
ATOM 732 C CA . ARG A 1 91 ? 6.07 13.062 3.564 1 95.06 91 ARG A CA 1
ATOM 733 C C . ARG A 1 91 ? 6.047 14.234 4.543 1 95.06 91 ARG A C 1
ATOM 735 O O . ARG A 1 91 ? 6.336 14.062 5.727 1 95.06 91 ARG A O 1
ATOM 742 N N . GLU A 1 92 ? 5.754 15.367 4.031 1 93.38 92 GLU A N 1
ATOM 743 C CA . GLU A 1 92 ? 5.625 16.562 4.844 1 93.38 92 GLU A CA 1
ATOM 744 C C . GLU A 1 92 ? 4.266 17.234 4.645 1 93.38 92 GLU A C 1
ATOM 746 O O . GLU A 1 92 ? 3.883 17.547 3.516 1 93.38 92 GLU A O 1
ATOM 751 N N . LEU A 1 93 ? 3.592 17.422 5.711 1 91.81 93 LEU A N 1
ATOM 752 C CA . LEU A 1 93 ? 2.252 18 5.656 1 91.81 93 LEU A CA 1
ATOM 753 C C . LEU A 1 93 ? 2.15 19.234 6.539 1 91.81 93 LEU A C 1
ATOM 755 O O . LEU A 1 93 ? 2.602 19.219 7.688 1 91.81 93 LEU A O 1
ATOM 759 N N . LEU A 1 94 ? 1.626 20.25 5.988 1 90.81 94 LEU A N 1
ATOM 760 C CA . LEU A 1 94 ? 1.429 21.5 6.73 1 90.81 94 LEU A CA 1
ATOM 761 C C . LEU A 1 94 ? 0.046 21.531 7.371 1 90.81 94 LEU A C 1
ATOM 763 O O . LEU A 1 94 ? -0.968 21.547 6.668 1 90.81 94 LEU A O 1
ATOM 767 N N . LEU A 1 95 ? 0.034 21.562 8.664 1 87.12 95 LEU A N 1
ATOM 768 C CA . LEU A 1 95 ? -1.226 21.5 9.398 1 87.12 95 LEU A CA 1
ATOM 769 C C . LEU A 1 95 ? -1.901 22.875 9.445 1 87.12 95 LEU A C 1
ATOM 771 O O . LEU A 1 95 ? -1.245 23.891 9.695 1 87.12 95 LEU A O 1
ATOM 775 N N . PRO A 1 96 ? -3.176 22.953 9.156 1 79.88 96 PRO A N 1
ATOM 776 C CA . PRO A 1 96 ? -3.904 24.219 9.195 1 79.88 96 PRO A CA 1
ATOM 777 C C . PRO A 1 96 ? -3.988 24.797 10.602 1 79.88 96 PRO A C 1
ATOM 779 O O . PRO A 1 96 ? -3.875 26.016 10.773 1 79.88 96 PRO A O 1
ATOM 782 N N . ALA A 1 97 ? -4.426 24 11.562 1 73.44 97 ALA A N 1
ATOM 783 C CA . ALA A 1 97 ? -4.418 24.438 12.953 1 73.44 97 ALA A CA 1
ATOM 784 C C . ALA A 1 97 ? -3.244 23.828 13.711 1 73.44 97 ALA A C 1
ATOM 786 O O . ALA A 1 97 ? -2.871 22.672 13.461 1 73.44 97 ALA A O 1
ATOM 787 N N . LYS A 1 98 ? -2.867 24.703 14.492 1 74.12 98 LYS A N 1
ATOM 788 C CA . LYS A 1 98 ? -1.709 24.234 15.25 1 74.12 98 LYS A CA 1
ATOM 789 C C . LYS A 1 98 ? -2.055 23 16.078 1 74.12 98 LYS A C 1
ATOM 791 O O . LYS A 1 98 ? -3.092 22.953 16.734 1 74.12 98 LYS A O 1
ATOM 796 N N . GLY A 1 99 ? -1.325 22 15.805 1 75.88 99 GLY A N 1
ATOM 797 C CA . GLY A 1 99 ? -1.461 20.781 16.594 1 75.88 99 GLY A CA 1
ATOM 798 C C . GLY A 1 99 ? -0.569 20.766 17.812 1 75.88 99 GLY A C 1
ATOM 799 O O . GLY A 1 99 ? 0.376 21.547 17.922 1 75.88 99 GLY A O 1
ATOM 800 N N . ARG A 1 100 ? -1.059 20.125 18.781 1 77.69 100 ARG A N 1
ATOM 801 C CA . ARG A 1 100 ? -0.221 19.906 19.953 1 77.69 100 ARG A CA 1
ATOM 802 C C . ARG A 1 100 ? 0.863 18.875 19.672 1 77.69 100 ARG A C 1
ATOM 804 O O . ARG A 1 100 ? 0.603 17.672 19.688 1 77.69 100 ARG A O 1
ATOM 811 N N . ALA A 1 101 ? 2.102 19.406 19.312 1 74.31 101 ALA A N 1
ATOM 812 C CA . ALA A 1 101 ? 3.223 18.562 18.938 1 74.31 101 ALA A CA 1
ATOM 813 C C . ALA A 1 101 ? 3.594 17.609 20.062 1 74.31 101 ALA A C 1
ATOM 815 O O . ALA A 1 101 ? 4.117 16.516 19.812 1 74.31 101 ALA A O 1
ATOM 816 N N . ASP A 1 102 ? 3.309 18 21.266 1 77.56 102 ASP A N 1
ATOM 817 C CA . ASP A 1 102 ? 3.711 17.219 22.438 1 77.56 102 ASP A CA 1
ATOM 818 C C . ASP A 1 102 ? 2.727 16.078 22.703 1 77.56 102 ASP A C 1
ATOM 820 O O . ASP A 1 102 ? 3.025 15.164 23.453 1 77.56 102 ASP A O 1
ATOM 824 N N . ALA A 1 103 ? 1.628 16.156 22.016 1 82.5 103 ALA A N 1
ATOM 825 C CA . ALA A 1 103 ? 0.608 15.156 22.312 1 82.5 103 ALA A CA 1
ATOM 826 C C . ALA A 1 103 ? 0.318 14.297 21.094 1 82.5 103 ALA A C 1
ATOM 828 O O . ALA A 1 103 ? -0.796 13.789 20.922 1 82.5 103 ALA A O 1
ATOM 829 N N . VAL A 1 104 ? 1.294 14.133 20.266 1 87.19 104 VAL A N 1
ATOM 830 C CA . VAL A 1 104 ? 1.119 13.336 19.062 1 87.19 104 VAL A CA 1
ATOM 831 C C . VAL A 1 104 ? 1.109 11.852 19.406 1 87.19 104 VAL A C 1
ATOM 833 O O . VAL A 1 104 ? 1.935 11.391 20.203 1 87.19 104 VAL A O 1
ATOM 836 N N . LYS A 1 105 ? 0.116 11.172 18.984 1 92.38 105 LYS A N 1
ATOM 837 C CA . LYS A 1 105 ? 0.021 9.727 19.156 1 92.38 105 LYS A CA 1
ATOM 838 C C . LYS A 1 105 ? 0.149 9 17.828 1 92.38 105 LYS A C 1
ATOM 840 O O . LYS A 1 105 ? -0.43 9.422 16.812 1 92.38 105 LYS A O 1
ATOM 845 N N . ALA A 1 106 ? 0.966 7.965 17.812 1 94.19 106 ALA A N 1
ATOM 846 C CA . ALA A 1 106 ? 1.171 7.176 16.609 1 94.19 106 ALA A CA 1
ATOM 847 C C . ALA A 1 106 ? 1.005 5.688 16.891 1 94.19 106 ALA A C 1
ATOM 849 O O . ALA A 1 106 ? 1.461 5.188 17.922 1 94.19 106 ALA A O 1
ATOM 850 N N . LYS A 1 107 ? 0.313 5.066 16.031 1 96.12 107 LYS A N 1
ATOM 851 C CA . LYS A 1 107 ? 0.077 3.629 16.156 1 96.12 107 LYS A CA 1
ATOM 852 C C . LYS A 1 107 ? 0.322 2.928 14.812 1 96.12 107 LYS A C 1
ATOM 854 O O . LYS A 1 107 ? -0.103 3.414 13.766 1 96.12 107 LYS A O 1
ATOM 859 N N . MET A 1 108 ? 1.083 1.854 14.875 1 95.56 108 MET A N 1
ATOM 860 C CA . MET A 1 108 ? 1.328 1.018 13.703 1 95.56 108 MET A CA 1
ATOM 861 C C . MET A 1 108 ? 0.595 -0.314 13.82 1 95.56 108 MET A C 1
ATOM 863 O O . MET A 1 108 ? 0.802 -1.058 14.781 1 95.56 108 MET A O 1
ATOM 867 N N . GLU A 1 109 ? -0.318 -0.52 12.852 1 95.25 109 GLU A N 1
ATOM 868 C CA . GLU A 1 109 ? -1.065 -1.774 12.852 1 95.25 109 GLU A CA 1
ATOM 869 C C . GLU A 1 109 ? -1.207 -2.332 11.438 1 95.25 109 GLU A C 1
ATOM 871 O O . GLU A 1 109 ? -1.717 -1.652 10.547 1 95.25 109 GLU A O 1
ATOM 876 N N . ASN A 1 110 ? -0.72 -3.527 11.211 1 95.94 110 ASN A N 1
ATOM 877 C CA . ASN A 1 110 ? -0.876 -4.234 9.945 1 95.94 110 ASN A CA 1
ATOM 878 C C . ASN A 1 110 ? -0.408 -3.387 8.773 1 95.94 110 ASN A C 1
ATOM 880 O O . ASN A 1 110 ? -1.088 -3.312 7.746 1 95.94 110 ASN A O 1
ATOM 884 N N . GLY A 1 111 ? 0.628 -2.709 8.969 1 96.94 111 GLY A N 1
ATOM 885 C CA . GLY A 1 111 ? 1.248 -1.964 7.887 1 96.94 111 GLY A CA 1
ATOM 886 C C . GLY A 1 111 ? 0.598 -0.616 7.641 1 96.94 111 GLY A C 1
ATOM 887 O O . GLY A 1 111 ? 0.833 0.013 6.605 1 96.94 111 GLY A O 1
ATOM 888 N N . VAL A 1 112 ? -0.261 -0.219 8.578 1 97.5 112 VAL A N 1
ATOM 889 C CA . VAL A 1 112 ? -0.863 1.107 8.492 1 97.5 112 VAL A CA 1
ATOM 890 C C . VAL A 1 112 ? -0.438 1.948 9.695 1 97.5 112 VAL A C 1
ATOM 892 O O . VAL A 1 112 ? -0.589 1.523 10.844 1 97.5 112 VAL A O 1
ATOM 895 N N . LEU A 1 113 ? 0.102 3.096 9.391 1 97.75 113 LEU A N 1
ATOM 896 C CA . LEU A 1 113 ? 0.46 4.051 10.438 1 97.75 113 LEU A CA 1
ATOM 897 C C . LEU A 1 113 ? -0.665 5.055 10.664 1 97.75 113 LEU A C 1
ATOM 899 O O . LEU A 1 113 ? -1.135 5.691 9.711 1 97.75 113 LEU A O 1
ATOM 903 N N . THR A 1 114 ? -1.131 5.148 11.844 1 96.94 114 THR A N 1
ATOM 904 C CA . THR A 1 114 ? -2.121 6.152 12.211 1 96.94 114 THR A CA 1
ATOM 905 C C . THR A 1 114 ? -1.514 7.188 13.156 1 96.94 114 THR A C 1
ATOM 907 O O . THR A 1 114 ? -1 6.836 14.227 1 96.94 114 THR A O 1
ATOM 910 N N . VAL A 1 115 ? -1.515 8.383 12.727 1 95.44 115 VAL A N 1
ATOM 911 C CA . VAL A 1 115 ? -0.98 9.469 13.539 1 95.44 115 VAL A CA 1
ATOM 912 C C . VAL A 1 115 ? -2.105 10.422 13.93 1 95.44 115 VAL A C 1
ATOM 914 O O . VAL A 1 115 ? -2.85 10.898 13.062 1 95.44 115 VAL A O 1
ATOM 917 N N . THR A 1 116 ? -2.242 10.656 15.164 1 94.19 116 THR A N 1
ATOM 918 C CA . THR A 1 116 ? -3.24 11.586 15.68 1 94.19 116 THR A CA 1
ATOM 919 C C . THR A 1 116 ? -2.57 12.805 16.312 1 94.19 116 THR A C 1
ATOM 921 O O . THR A 1 116 ? -1.756 12.656 17.234 1 94.19 116 THR A O 1
ATOM 924 N N . VAL A 1 117 ? -2.928 13.922 15.828 1 91.75 117 VAL A N 1
ATOM 925 C CA . VAL A 1 117 ? -2.4 15.172 16.344 1 91.75 117 VAL A CA 1
ATOM 926 C C . VAL A 1 117 ? -3.537 16.016 16.922 1 91.75 117 VAL A C 1
ATOM 928 O O . VAL A 1 117 ? -4.316 16.609 16.188 1 91.75 117 VAL A O 1
ATOM 931 N N . PRO A 1 118 ? -3.605 16.031 18.219 1 90.94 118 PRO A N 1
ATOM 932 C CA . PRO A 1 118 ? -4.648 16.859 18.828 1 90.94 118 PRO A CA 1
ATOM 933 C C . PRO A 1 118 ? -4.488 18.344 18.5 1 90.94 118 PRO A C 1
ATOM 935 O O . PRO A 1 118 ? -3.363 18.828 18.344 1 90.94 118 PRO A O 1
ATOM 938 N N . LYS A 1 119 ? -5.672 18.953 18.344 1 86 119 LYS A N 1
ATOM 939 C CA . LYS A 1 119 ? -5.652 20.391 18.078 1 86 119 LYS A CA 1
ATOM 940 C C . LYS A 1 119 ? -5.449 21.172 19.375 1 86 119 LYS A C 1
ATOM 942 O O . LYS A 1 119 ? -5.82 20.703 20.453 1 86 119 LYS A O 1
ATOM 947 N N . GLU A 1 120 ? -4.848 22.25 19.219 1 80.25 120 GLU A N 1
ATOM 948 C CA . GLU A 1 120 ? -4.719 23.125 20.391 1 80.25 120 GLU A CA 1
ATOM 949 C C . GLU A 1 120 ? -6.059 23.75 20.75 1 80.25 120 GLU A C 1
ATOM 951 O O . GLU A 1 120 ? -6.906 23.969 19.891 1 80.25 120 GLU A O 1
ATOM 956 N N . GLU A 1 121 ? -6.551 23.719 22.031 1 64.88 121 GLU A N 1
ATOM 957 C CA . GLU A 1 121 ? -7.805 24.219 22.594 1 64.88 121 GLU A CA 1
ATOM 958 C C . GLU A 1 121 ? -8.266 25.484 21.859 1 64.88 121 GLU A C 1
ATOM 960 O O . GLU A 1 121 ? -9.461 25.656 21.609 1 64.88 121 GLU A O 1
ATOM 965 N N . GLY A 1 122 ? -7.605 26.469 21.734 1 56.44 122 GLY A N 1
ATOM 966 C CA . GLY A 1 122 ? -8.117 27.703 21.172 1 56.44 122 GLY A CA 1
ATOM 967 C C . GLY A 1 122 ? -8.539 27.562 19.719 1 56.44 122 GLY A C 1
ATOM 968 O O . GLY A 1 122 ? -9.305 28.391 19.219 1 56.44 122 GLY A O 1
ATOM 969 N N . GLU A 1 123 ? -8.039 26.625 19.078 1 53.03 123 GLU A N 1
ATOM 970 C CA . GLU A 1 123 ? -8.281 26.516 17.641 1 53.03 123 GLU A CA 1
ATOM 971 C C . GLU A 1 123 ? -9.586 25.781 17.359 1 53.03 123 GLU A C 1
ATOM 973 O O . GLU A 1 123 ? -10.086 25.812 16.234 1 53.03 123 GLU A O 1
ATOM 978 N N . LYS A 1 124 ? -10.141 25.094 18.297 1 52.06 124 LYS A N 1
ATOM 979 C CA . LYS A 1 124 ? -11.422 24.406 18.125 1 52.06 124 LYS A CA 1
ATOM 980 C C . LYS A 1 124 ? -12.508 25.391 17.703 1 52.06 124 LYS A C 1
ATOM 982 O O . LYS A 1 124 ? -13.406 25.031 16.938 1 52.06 124 LYS A O 1
ATOM 987 N N . LYS A 1 125 ? -12.531 26.578 18.328 1 46.84 125 LYS A N 1
ATOM 988 C CA . LYS A 1 125 ? -13.656 27.5 18.219 1 46.84 125 LYS A CA 1
ATOM 989 C C . LYS A 1 125 ? -13.719 28.141 16.844 1 46.84 125 LYS A C 1
ATOM 991 O O . LYS A 1 125 ? -14.758 28.656 16.438 1 46.84 125 LYS A O 1
ATOM 996 N N . ALA A 1 126 ? -12.609 28.312 16.203 1 42.69 126 ALA A N 1
ATOM 997 C CA . ALA A 1 126 ? -12.719 29.312 15.141 1 42.69 126 ALA A CA 1
ATOM 998 C C . ALA A 1 126 ? -13.484 28.75 13.938 1 42.69 126 ALA A C 1
ATOM 1000 O O . ALA A 1 126 ? -14.18 29.484 13.242 1 42.69 126 ALA A O 1
ATOM 1001 N N . LYS A 1 127 ? -13.289 27.562 13.625 1 44.03 127 LYS A N 1
ATOM 1002 C CA . LYS A 1 127 ? -13.805 27.234 12.305 1 44.03 127 LYS A CA 1
ATOM 1003 C C . LYS A 1 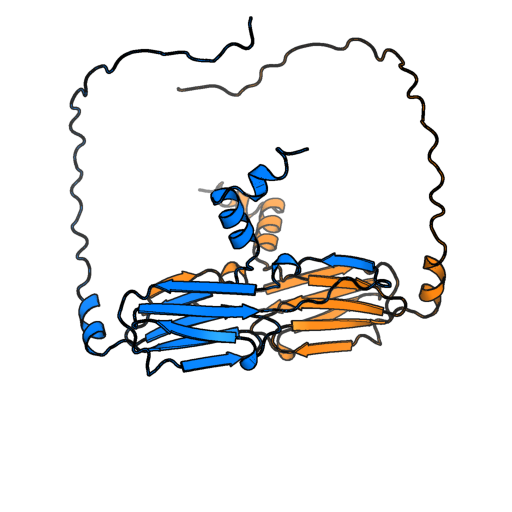127 ? -15.328 27.125 12.32 1 44.03 127 LYS A C 1
ATOM 1005 O O . LYS A 1 127 ? -15.945 26.812 11.297 1 44.03 127 LYS A O 1
ATOM 1010 N N . ALA A 1 128 ? -15.953 27.156 13.438 1 37.28 128 ALA A N 1
ATOM 1011 C CA . ALA A 1 128 ? -17.406 27.203 13.32 1 37.28 128 ALA A CA 1
ATOM 1012 C C . ALA A 1 128 ? -17.844 28.484 12.617 1 37.28 128 ALA A C 1
ATOM 1014 O O . ALA A 1 128 ? -19.047 28.719 12.43 1 37.28 128 ALA A O 1
ATOM 1015 N N . LYS A 1 129 ? -17.031 29.469 12.508 1 36.09 129 LYS A N 1
ATOM 1016 C CA . LYS A 1 129 ? -17.562 30.594 11.75 1 36.09 129 LYS A CA 1
ATOM 1017 C C . LYS A 1 129 ? -17.719 30.25 10.273 1 36.09 129 LYS A C 1
ATOM 1019 O O . LYS A 1 129 ? -16.734 29.969 9.586 1 36.09 129 LYS A O 1
ATOM 1024 N N . LYS A 1 130 ? -18.75 29.438 9.977 1 34.16 130 LYS A N 1
ATOM 1025 C CA . LYS A 1 130 ? -19.25 29.078 8.648 1 34.16 130 LYS A CA 1
ATOM 1026 C C . LYS A 1 130 ? -19.203 30.281 7.707 1 34.16 130 LYS A C 1
ATOM 1028 O O . LYS A 1 130 ? -19.578 31.391 8.078 1 34.16 130 LYS A O 1
ATOM 1033 N N . ILE A 1 131 ? -18.359 30.141 6.711 1 35.25 131 ILE A N 1
ATOM 1034 C CA . ILE A 1 131 ? -18.344 30.906 5.469 1 35.25 131 ILE A CA 1
ATOM 1035 C C . ILE A 1 131 ? -19.766 31.094 4.965 1 35.25 131 ILE A C 1
ATOM 1037 O O . ILE A 1 131 ? -20.453 30.125 4.633 1 35.25 131 ILE A O 1
ATOM 1041 N N . GLU A 1 132 ? -20.516 32.031 5.523 1 30.98 132 GLU A N 1
ATOM 1042 C CA . GLU A 1 132 ? -21.703 32.5 4.828 1 30.98 132 GLU A CA 1
ATOM 1043 C C . GLU A 1 132 ? -21.422 32.719 3.346 1 30.98 132 GLU A C 1
ATOM 1045 O O . GLU A 1 132 ? -20.5 33.438 2.988 1 30.98 132 GLU A O 1
ATOM 1050 N N . VAL A 1 133 ? -21.609 31.656 2.602 1 31.16 133 VAL A N 1
ATOM 1051 C CA . VAL A 1 133 ? -21.609 31.75 1.146 1 31.16 133 VAL A CA 1
ATOM 1052 C C . VAL A 1 133 ? -22.359 33 0.709 1 31.16 133 VAL A C 1
ATOM 1054 O O . VAL A 1 133 ? -23.562 33.156 0.971 1 31.16 133 VAL A O 1
ATOM 1057 N N . VAL A 1 134 ? -21.672 34.125 0.792 1 30.27 134 VAL A N 1
ATOM 1058 C CA . VAL A 1 134 ? -22.219 35.25 0.076 1 30.27 134 VAL A CA 1
ATOM 1059 C C . VAL A 1 134 ? -22.688 34.844 -1.312 1 30.27 134 VAL A C 1
ATOM 1061 O O . VAL A 1 134 ? -22.016 34.031 -1.983 1 30.27 134 VAL A O 1
ATOM 1064 N N . GLY A 1 135 ? -24.016 34.781 -1.582 1 28.41 135 GLY A N 1
ATOM 1065 C CA . GLY A 1 135 ? -24.766 34.719 -2.826 1 28.41 135 GLY A CA 1
ATOM 1066 C C . GLY A 1 135 ? -24.141 35.531 -3.936 1 28.41 135 GLY A C 1
ATOM 1067 O O . GLY A 1 135 ? -24 36.75 -3.805 1 28.41 135 GLY A O 1
ATOM 1068 N N . GLY A 1 136 ? -22.969 35.094 -4.453 1 26.94 136 GLY A N 1
ATOM 1069 C CA . GLY A 1 136 ? -22.438 35.75 -5.637 1 26.94 136 GLY A CA 1
ATOM 1070 C C . GLY A 1 136 ? -23.516 36.156 -6.625 1 26.94 136 GLY A C 1
ATOM 1071 O O . GLY A 1 136 ? -24.406 35.344 -6.953 1 26.94 136 GLY A O 1
ATOM 1072 N N . GLY A 1 137 ? -24.078 37.375 -6.547 1 25.69 137 GLY A N 1
ATOM 1073 C CA . GLY A 1 137 ? -24.703 38.125 -7.617 1 25.69 137 GLY A CA 1
ATOM 1074 C C . GLY A 1 137 ? -24.078 37.875 -8.969 1 25.69 137 GLY A C 1
ATOM 1075 O O . GLY A 1 137 ? -22.922 37.438 -9.055 1 25.69 137 GLY A O 1
ATOM 1076 N N . VAL A 1 138 ? -24.938 37.5 -10 1 26.25 138 VAL A N 1
ATOM 1077 C CA . VAL A 1 138 ? -24.797 37.375 -11.445 1 26.25 138 VAL A CA 1
ATOM 1078 C C . VAL A 1 138 ? -23.953 38.531 -11.992 1 26.25 138 VAL A C 1
ATOM 1080 O O . VAL A 1 138 ? -24.375 39.688 -11.914 1 26.25 138 VAL A O 1
ATOM 1083 N N . ILE A 1 139 ? -22.656 38.594 -11.625 1 25.08 139 ILE A N 1
ATOM 1084 C CA . ILE A 1 139 ? -21.969 39.656 -12.375 1 25.08 139 ILE A CA 1
ATOM 1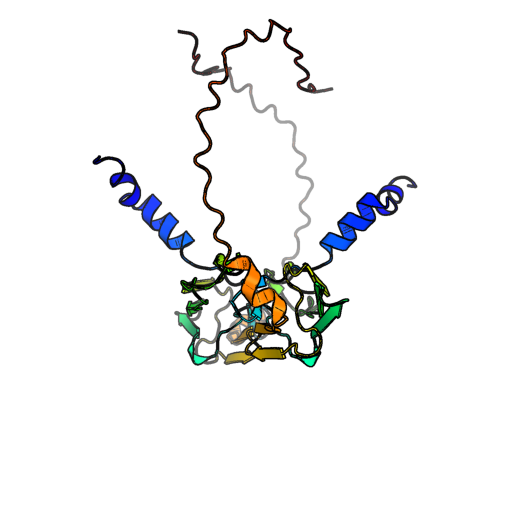085 C C . ILE A 1 139 ? -22.375 39.562 -13.844 1 25.08 139 ILE A C 1
ATOM 1087 O O . ILE A 1 139 ? -22.219 38.531 -14.492 1 25.08 139 ILE A O 1
ATOM 1091 N N . GLU A 1 140 ? -23.406 40.188 -14.172 1 24.28 140 GLU A N 1
ATOM 1092 C CA . GLU A 1 140 ? -23.812 40.562 -15.523 1 24.28 140 GLU A CA 1
ATOM 1093 C C . GLU A 1 140 ? -22.641 41.125 -16.328 1 24.28 140 GLU A C 1
ATOM 1095 O O . GLU A 1 140 ? -21.953 42.062 -15.891 1 24.28 140 GLU A O 1
ATOM 1100 N N . LYS A 1 141 ? -21.891 40.062 -16.875 1 25.55 141 LYS A N 1
ATOM 1101 C CA . LYS A 1 141 ? -20.922 40.469 -17.906 1 25.55 141 LYS A CA 1
ATOM 1102 C C . LYS A 1 141 ? -21.453 41.625 -18.75 1 25.55 141 LYS A C 1
ATOM 1104 O O . LYS A 1 141 ? -22.438 41.469 -19.469 1 25.55 141 LYS A O 1
ATOM 1109 N N . LYS A 1 142 ? -21.562 42.719 -18.094 1 25.31 142 LYS A N 1
ATOM 1110 C CA . LYS A 1 142 ? -21.719 43.812 -19.047 1 25.31 142 LYS A CA 1
ATOM 1111 C C . LYS A 1 142 ? -20.734 43.688 -20.203 1 25.31 142 LYS A C 1
ATOM 1113 O O . LYS A 1 142 ? -19.609 43.188 -20.016 1 25.31 142 LYS A O 1
ATOM 1118 N N . GLY A 1 143 ? -21.172 43.656 -21.469 1 23.75 143 GLY A N 1
ATOM 1119 C CA . GLY A 1 143 ? -20.703 43.625 -22.844 1 23.75 143 GLY A CA 1
ATOM 1120 C C . GLY A 1 143 ? -19.516 44.5 -23.094 1 23.75 143 GLY A C 1
ATOM 1121 O O . GLY A 1 143 ? -19.188 44.812 -24.25 1 23.75 143 GLY A O 1
ATOM 1122 N N . GLY A 1 144 ? -18.859 45.031 -21.984 1 22.84 144 GLY A N 1
ATOM 1123 C CA . GLY A 1 144 ? -18.094 46.094 -22.625 1 22.84 144 GLY A CA 1
ATOM 1124 C C . GLY A 1 144 ? -17.078 45.562 -23.625 1 22.84 144 GLY A C 1
ATOM 1125 O O . GLY A 1 144 ? -16.656 44.406 -23.531 1 22.84 144 GLY A O 1
ATOM 1126 N N . ARG A 1 145 ? -16.969 46.188 -24.781 1 22.88 145 ARG A N 1
ATOM 1127 C CA . ARG A 1 145 ? -16.297 46.062 -26.078 1 22.88 145 ARG A CA 1
ATOM 1128 C C . ARG A 1 145 ? -14.781 46 -25.891 1 22.88 145 ARG A C 1
ATOM 1130 O O . ARG A 1 145 ? -14.156 46.938 -25.438 1 22.88 145 ARG A O 1
ATOM 1137 N N . VAL A 1 146 ? -14.32 45.031 -24.875 1 23.03 146 VAL A N 1
ATOM 1138 C CA . VAL A 1 146 ? -12.875 45.219 -24.844 1 23.03 146 VAL A CA 1
ATOM 1139 C C . VAL A 1 146 ? -12.336 45.281 -26.266 1 23.03 146 VAL A C 1
ATOM 1141 O O . VAL A 1 146 ? -12.797 44.562 -27.156 1 23.03 146 VAL A O 1
ATOM 1144 N N . PRO A 1 147 ? -11.602 46.312 -26.453 1 23.81 147 PRO A N 1
ATOM 1145 C CA . PRO A 1 147 ? -11.047 46.688 -27.766 1 23.81 147 PRO A CA 1
ATOM 1146 C C . PRO A 1 147 ? -10.211 45.562 -28.391 1 23.81 147 PRO A C 1
ATOM 1148 O O . PRO A 1 147 ? -9.82 44.625 -27.688 1 23.81 147 PRO A O 1
ATOM 1151 N N . GLY A 1 148 ? -9.906 45.625 -29.719 1 19.92 148 GLY A N 1
ATOM 1152 C CA . GLY A 1 148 ? -9.422 44.938 -30.906 1 19.92 148 GLY A CA 1
ATOM 1153 C C . GLY A 1 148 ? -8 44.438 -30.766 1 19.92 148 GLY A C 1
ATOM 1154 O O . GLY A 1 148 ? -7.086 44.938 -31.422 1 19.92 148 GLY A O 1
ATOM 1155 N N . VAL A 1 149 ? -7.621 43.938 -29.453 1 20.38 149 VAL A N 1
ATOM 1156 C CA . VAL A 1 149 ? -6.18 43.781 -29.625 1 20.38 149 VAL A CA 1
ATOM 1157 C C . VAL A 1 149 ? -5.875 42.969 -30.875 1 20.38 149 VAL A C 1
ATOM 1159 O O . VAL A 1 149 ? -6.695 42.156 -31.281 1 20.38 149 VAL A O 1
ATOM 1162 N N . GLY A 1 150 ? -4.797 43.375 -31.562 1 17.38 150 GLY A N 1
ATOM 1163 C CA . GLY A 1 150 ? -4.164 43.125 -32.844 1 17.38 150 GLY A CA 1
ATOM 1164 C C . GLY A 1 150 ? -3.725 41.688 -33.062 1 17.38 150 GLY A C 1
ATOM 1165 O O . GLY A 1 150 ? -3.717 40.906 -32.125 1 17.38 150 GLY A O 1
ATOM 1166 N N . LYS A 1 151 ? -2.789 41.531 -34.062 1 17.91 151 LYS A N 1
ATOM 1167 C CA . LYS A 1 151 ? -2.412 40.625 -35.156 1 17.91 151 LYS A CA 1
ATOM 1168 C C . LYS A 1 151 ? -1.758 39.375 -34.625 1 17.91 151 LYS A C 1
ATOM 1170 O O . LYS A 1 151 ? -1.331 39.312 -33.469 1 17.91 151 LYS A O 1
ATOM 1175 N N . LYS A 1 152 ? -1.344 38.469 -35.656 1 19.45 152 LYS A N 1
ATOM 1176 C CA . LYS A 1 152 ? -1.135 37.156 -36.25 1 19.45 152 LYS A CA 1
ATOM 1177 C C . LYS A 1 152 ? 0.185 36.531 -35.781 1 19.45 152 LYS A C 1
ATOM 1179 O O . LYS A 1 152 ? 0.487 35.406 -36.094 1 19.45 152 LYS A O 1
ATOM 1184 N N . ALA A 1 153 ? 1.094 37.094 -34.875 1 18.94 153 ALA A N 1
ATOM 1185 C CA . ALA A 1 153 ? 2.352 36.75 -35.562 1 18.94 153 ALA A CA 1
ATOM 1186 C C . ALA A 1 153 ? 2.609 35.25 -35.5 1 18.94 153 ALA A C 1
ATOM 1188 O O . ALA A 1 153 ? 2.477 34.625 -34.438 1 18.94 153 ALA A O 1
ATOM 1189 N N . LEU A 1 154 ? 2.639 34.625 -36.688 1 19.67 154 LEU A N 1
ATOM 1190 C CA . LEU A 1 154 ? 2.857 33.406 -37.438 1 19.67 154 LEU A CA 1
ATOM 1191 C C . LEU A 1 154 ? 4.125 32.688 -36.969 1 19.67 154 LEU A C 1
ATOM 1193 O O . LEU A 1 154 ? 4.344 31.531 -37.281 1 19.67 154 LEU A O 1
ATOM 1197 N N . LEU A 1 155 ? 4.766 33.031 -35.812 1 18.33 155 LEU A N 1
ATOM 1198 C CA . LEU A 1 155 ? 6.141 32.656 -36.125 1 18.33 155 LEU A CA 1
ATOM 1199 C C . LEU A 1 155 ? 6.305 31.156 -36.219 1 18.33 155 LEU A C 1
ATOM 1201 O O . LEU A 1 155 ? 6.316 30.469 -35.188 1 18.33 155 LEU A O 1
ATOM 1205 N N . CYS A 1 156 ? 5.383 30.5 -37.094 1 18.52 156 CYS A N 1
ATOM 1206 C CA . CYS A 1 156 ? 5.625 29.078 -37.312 1 18.52 156 CYS A CA 1
ATOM 1207 C C . CYS A 1 156 ? 7.031 28.844 -37.844 1 18.52 156 CYS A C 1
ATOM 1209 O O . CYS A 1 156 ? 7.41 29.406 -38.875 1 18.52 156 CYS A O 1
ATOM 1211 N N . PHE A 1 157 ? 8.133 28.938 -37.062 1 17.89 157 PHE A N 1
ATOM 1212 C CA . PHE A 1 157 ? 9.469 28.656 -37.562 1 17.89 157 PHE A CA 1
ATOM 1213 C C . PHE A 1 157 ? 9.453 27.422 -38.469 1 17.89 157 PHE A C 1
ATOM 1215 O O . PHE A 1 157 ? 8.883 26.391 -38.125 1 17.89 157 PHE A O 1
ATOM 1222 N N . GLY A 1 158 ? 9.367 27.672 -39.875 1 17.86 158 GLY A N 1
ATOM 1223 C CA . GLY A 1 158 ? 9.445 27.047 -41.188 1 17.86 158 GLY A CA 1
ATOM 1224 C C . GLY A 1 158 ? 10.633 26.109 -41.344 1 17.86 158 GLY A C 1
ATOM 1225 O O . GLY A 1 158 ? 11.75 26.438 -40.906 1 17.86 158 GLY A O 1
ATOM 1226 N N . GLY A 1 159 ? 10.719 24.875 -40.969 1 17.48 159 GLY A N 1
ATOM 1227 C CA . GLY A 1 159 ? 11.609 24.031 -41.719 1 17.48 159 GLY A CA 1
ATOM 1228 C C . GLY A 1 159 ? 11.492 24.234 -43.219 1 17.48 159 GLY A C 1
ATOM 1229 O O . GLY A 1 159 ? 12.07 23.5 -44.031 1 17.48 159 GLY A O 1
ATOM 1230 N N . HIS A 1 160 ? 10.883 25.312 -43.969 1 16.27 160 HIS A N 1
ATOM 1231 C CA . HIS A 1 160 ? 11.312 25.469 -45.375 1 16.27 160 HIS A CA 1
ATOM 1232 C C . HIS A 1 160 ? 12.758 25.953 -45.438 1 16.27 160 HIS A C 1
ATOM 1234 O O . HIS A 1 160 ? 13.484 25.594 -46.375 1 16.27 160 HIS A O 1
ATOM 1240 N N . ILE A 1 161 ? 13.82 26.328 -44.812 1 18.53 161 ILE A N 1
ATOM 1241 C CA . ILE A 1 161 ? 14.539 26.875 -45.969 1 18.53 161 ILE A CA 1
ATOM 1242 C C . ILE A 1 161 ? 14.938 25.734 -46.906 1 18.53 161 ILE A C 1
ATOM 1244 O O . ILE A 1 161 ? 15.273 24.641 -46.469 1 18.53 161 ILE A O 1
ATOM 1248 N N . MET B 1 1 ? -34.594 10.062 -22.062 1 43 1 MET B N 1
ATOM 1249 C CA . MET B 1 1 ? -34.219 9.594 -20.734 1 43 1 MET B CA 1
ATOM 1250 C C . MET B 1 1 ? -33.625 8.203 -20.781 1 43 1 MET B C 1
ATOM 1252 O O . MET B 1 1 ? -33 7.742 -19.812 1 43 1 MET B O 1
ATOM 1256 N N . SER B 1 2 ? -34 7.441 -21.672 1 54.84 2 SER B N 1
ATOM 1257 C CA . SER B 1 2 ? -33.875 6.023 -22 1 54.84 2 SER B CA 1
ATOM 1258 C C . SER B 1 2 ? -32.438 5.652 -22.375 1 54.84 2 SER B C 1
ATOM 1260 O O . SER B 1 2 ? -32.062 4.488 -22.297 1 54.84 2 SER B O 1
ATOM 1262 N N . MET B 1 3 ? -31.812 6.574 -23.031 1 51.69 3 MET B N 1
ATOM 1263 C CA . MET B 1 3 ? -30.516 6.289 -23.656 1 51.69 3 MET B CA 1
ATOM 1264 C C . MET B 1 3 ? -29.422 6.207 -22.609 1 51.69 3 MET B C 1
ATOM 1266 O O . MET B 1 3 ? -28.344 5.691 -22.875 1 51.69 3 MET B O 1
ATOM 1270 N N . GLU B 1 4 ? -29.516 7.113 -21.594 1 55.78 4 GLU B N 1
ATOM 1271 C CA . GLU B 1 4 ? -28.484 7.254 -20.578 1 55.78 4 GLU B CA 1
ATOM 1272 C C . GLU B 1 4 ? -28.234 5.934 -19.859 1 55.78 4 GLU B C 1
ATOM 1274 O O . GLU B 1 4 ? -27.109 5.645 -19.453 1 55.78 4 GLU B O 1
ATOM 1279 N N . ASN B 1 5 ? -29.391 5.191 -19.719 1 61.94 5 ASN B N 1
ATOM 1280 C CA . ASN B 1 5 ? -29.375 3.936 -18.984 1 61.94 5 ASN B CA 1
ATOM 1281 C C . ASN B 1 5 ? -28.719 2.818 -19.781 1 61.94 5 ASN B C 1
ATOM 1283 O O . ASN B 1 5 ? -28.156 1.887 -19.219 1 61.94 5 ASN B O 1
ATOM 1287 N N . SER B 1 6 ? -28.688 3.105 -21.031 1 66.62 6 SER B N 1
ATOM 1288 C CA . SER B 1 6 ? -28.312 2.016 -21.938 1 66.62 6 SER B CA 1
ATOM 1289 C C . SER B 1 6 ? -26.812 1.739 -21.859 1 66.62 6 SER B C 1
ATOM 1291 O O . SER B 1 6 ? -26.391 0.592 -22 1 66.62 6 SER B O 1
ATOM 1293 N N . TYR B 1 7 ? -26.109 2.793 -21.797 1 64.88 7 TYR B N 1
ATOM 1294 C CA . TYR B 1 7 ? -24.672 2.564 -21.812 1 64.88 7 TYR B CA 1
ATOM 1295 C C . TYR B 1 7 ? -24.234 1.797 -20.578 1 64.88 7 TYR B C 1
ATOM 1297 O O . TYR B 1 7 ? -23.312 0.984 -20.641 1 64.88 7 TYR B O 1
ATOM 1305 N N . ILE B 1 8 ? -25.016 2.078 -19.469 1 72 8 ILE B N 1
ATOM 1306 C CA . ILE B 1 8 ? -24.625 1.391 -18.234 1 72 8 ILE B CA 1
ATOM 1307 C C . ILE B 1 8 ? -25.031 -0.08 -18.328 1 72 8 ILE B C 1
ATOM 1309 O O . ILE B 1 8 ? -24.406 -0.937 -17.688 1 72 8 ILE B O 1
ATOM 1313 N N . PHE B 1 9 ? -25.938 -0.333 -19.359 1 77.62 9 PHE B N 1
ATOM 1314 C CA . PHE B 1 9 ? -26.375 -1.715 -19.516 1 77.62 9 PHE B CA 1
ATOM 1315 C C . PHE B 1 9 ? -25.547 -2.434 -20.578 1 77.62 9 PHE B C 1
ATOM 1317 O O . PHE B 1 9 ? -25.75 -3.621 -20.828 1 77.62 9 PHE B O 1
ATOM 1324 N N . ASN B 1 10 ? -24.672 -1.703 -21.234 1 82.25 10 ASN B N 1
ATOM 1325 C CA . ASN B 1 10 ? -23.766 -2.33 -22.188 1 82.25 10 ASN B CA 1
ATOM 1326 C C . ASN B 1 10 ? -22.75 -3.238 -21.484 1 82.25 10 ASN B C 1
ATOM 1328 O O . ASN B 1 10 ? -22.047 -2.803 -20.562 1 82.25 10 ASN B O 1
ATOM 1332 N N . PRO B 1 11 ? -22.766 -4.555 -21.953 1 83.38 11 PRO B N 1
ATOM 1333 C CA . PRO B 1 11 ? -21.906 -5.516 -21.266 1 83.38 11 PRO B CA 1
ATOM 1334 C C . PRO B 1 11 ? -20.438 -5.082 -21.234 1 83.38 11 PRO B C 1
ATOM 1336 O O . PRO B 1 11 ? -19.703 -5.398 -20.297 1 83.38 11 PRO B O 1
ATOM 1339 N N . PHE B 1 12 ? -20.125 -4.441 -22.312 1 86.94 12 PHE B N 1
ATOM 1340 C CA . PHE B 1 12 ? -18.734 -3.986 -22.359 1 86.94 12 PHE B CA 1
ATOM 1341 C C . PHE B 1 12 ? -18.484 -2.902 -21.312 1 86.94 12 PHE B C 1
ATOM 1343 O O . PHE B 1 12 ? -17.5 -2.955 -20.578 1 86.94 12 PHE B O 1
ATOM 1350 N N . VAL B 1 13 ? -19.359 -2.01 -21.25 1 83.44 13 VAL B N 1
ATOM 1351 C CA . VAL B 1 13 ? -19.234 -0.925 -20.281 1 83.44 13 VAL B CA 1
ATOM 1352 C C . VAL B 1 13 ? -19.344 -1.479 -18.875 1 83.44 13 VAL B C 1
ATOM 1354 O O . VAL B 1 13 ? -18.594 -1.083 -17.969 1 83.44 13 VAL B O 1
ATOM 1357 N N . SER B 1 14 ? -20.234 -2.449 -18.641 1 84.06 14 SER B N 1
ATOM 1358 C CA . SER B 1 14 ? -20.438 -3.057 -17.328 1 84.06 14 SER B CA 1
ATOM 1359 C C . SER B 1 14 ? -19.188 -3.795 -16.859 1 84.06 14 SER B C 1
ATOM 1361 O O . SER B 1 14 ? -18.828 -3.729 -15.688 1 84.06 14 SER B O 1
ATOM 1363 N N . SER B 1 15 ? -18.641 -4.41 -17.891 1 86.12 15 SER B N 1
ATOM 1364 C CA . SER B 1 15 ? -17.422 -5.141 -17.578 1 86.12 15 SER B CA 1
ATOM 1365 C C . SER B 1 15 ? -16.281 -4.188 -17.203 1 86.12 15 SER B C 1
ATOM 1367 O O . SER B 1 15 ? -15.523 -4.453 -16.266 1 86.12 15 SER B O 1
ATOM 1369 N N . LEU B 1 16 ? -16.266 -3.088 -17.859 1 83.06 16 LEU B N 1
ATOM 1370 C CA . LEU B 1 16 ? -15.227 -2.107 -17.594 1 83.06 16 LEU B CA 1
ATOM 1371 C C . LEU B 1 16 ? -15.43 -1.453 -16.234 1 83.06 16 LEU B C 1
ATOM 1373 O O . LEU B 1 16 ? -14.469 -1.262 -15.484 1 83.06 16 LEU B O 1
ATOM 1377 N N . ILE B 1 17 ? -16.594 -1.216 -15.938 1 82.88 17 ILE B N 1
ATOM 1378 C CA . ILE B 1 17 ? -16.906 -0.59 -14.656 1 82.88 17 ILE B CA 1
ATOM 1379 C C . ILE B 1 17 ? -16.578 -1.552 -13.516 1 82.88 17 ILE B C 1
ATOM 1381 O O . ILE B 1 17 ? -16.031 -1.142 -12.484 1 82.88 17 ILE B O 1
ATOM 1385 N N . SER B 1 18 ? -16.938 -2.795 -13.773 1 83.62 18 SER B N 1
ATOM 1386 C CA . SER B 1 18 ? -16.656 -3.791 -12.742 1 83.62 18 SER B CA 1
ATOM 1387 C C . SER B 1 18 ? -15.164 -3.912 -12.484 1 83.62 18 SER B C 1
ATOM 1389 O O . SER B 1 18 ? -14.734 -3.982 -11.328 1 83.62 18 SER B O 1
ATOM 1391 N N . ARG B 1 19 ? -14.461 -3.828 -13.508 1 81.81 19 ARG B N 1
ATOM 1392 C CA . ARG B 1 19 ? -13.016 -3.945 -13.375 1 81.81 19 ARG B CA 1
ATOM 1393 C C . ARG B 1 19 ? -12.43 -2.734 -12.656 1 81.81 19 ARG B C 1
ATOM 1395 O O . ARG B 1 19 ? -11.516 -2.871 -11.836 1 81.81 19 ARG B O 1
ATOM 1402 N N . LEU B 1 20 ? -13.117 -1.74 -12.906 1 83.56 20 LEU B N 1
ATOM 1403 C CA . LEU B 1 20 ? -12.609 -0.497 -12.336 1 83.56 20 LEU B CA 1
ATOM 1404 C C . LEU B 1 20 ? -13.008 -0.376 -10.867 1 83.56 20 LEU B C 1
ATOM 1406 O O . LEU B 1 20 ? -12.477 0.465 -10.141 1 83.56 20 LEU B O 1
ATOM 1410 N N . SER B 1 21 ? -13.828 -1.277 -10.477 1 89 21 SER B N 1
ATOM 1411 C CA . SER B 1 21 ? -14.305 -1.216 -9.102 1 89 21 SER B CA 1
ATOM 1412 C C . SER B 1 21 ? -13.391 -1.991 -8.164 1 89 21 SER B C 1
ATOM 1414 O O . SER B 1 21 ? -13.492 -1.862 -6.938 1 89 21 SER B O 1
ATOM 1416 N N . TYR B 1 22 ? -12.492 -2.715 -8.828 1 91.81 22 TYR B N 1
ATOM 1417 C CA . TYR B 1 22 ? -11.562 -3.49 -8.016 1 91.81 22 TYR B CA 1
ATOM 1418 C C . TYR B 1 22 ? -10.266 -2.725 -7.797 1 91.81 22 TYR B C 1
ATOM 1420 O O . TYR B 1 22 ? -9.75 -2.078 -8.711 1 91.81 22 TYR B O 1
ATOM 1428 N N . SER B 1 23 ? -9.859 -2.729 -6.531 1 94.06 23 SER B N 1
ATOM 1429 C CA . SER B 1 23 ? -8.5 -2.238 -6.336 1 94.06 23 SER B CA 1
ATOM 1430 C C . SER B 1 23 ? -7.473 -3.248 -6.84 1 94.06 23 SER B C 1
ATOM 1432 O O . SER B 1 23 ? -7.801 -4.414 -7.062 1 94.06 23 SER B O 1
ATOM 1434 N N . GLU B 1 24 ? -6.332 -2.803 -7.082 1 93.06 24 GLU B N 1
ATOM 1435 C CA . GLU B 1 24 ? -5.266 -3.654 -7.605 1 93.06 24 GLU B CA 1
ATOM 1436 C C . GLU B 1 24 ? -4.023 -3.586 -6.727 1 93.06 24 GLU B C 1
ATOM 1438 O O . GLU B 1 24 ? -3.123 -2.779 -6.973 1 93.06 24 GLU B O 1
ATOM 1443 N N . PRO B 1 25 ? -4.004 -4.48 -5.75 1 96.25 25 PRO B N 1
ATOM 1444 C CA . PRO B 1 25 ? -2.793 -4.473 -4.926 1 96.25 25 PRO B CA 1
ATOM 1445 C C . PRO B 1 25 ? -1.54 -4.848 -5.715 1 96.25 25 PRO B C 1
ATOM 1447 O O . PRO B 1 25 ? -1.608 -5.668 -6.637 1 96.25 25 PRO B O 1
ATOM 1450 N N . CYS B 1 26 ? -0.429 -4.266 -5.332 1 95.31 26 CYS B N 1
ATOM 1451 C CA . CYS B 1 26 ? 0.832 -4.543 -6.012 1 95.31 26 CYS B CA 1
ATOM 1452 C C . CYS B 1 26 ? 1.373 -5.91 -5.625 1 95.31 26 CYS B C 1
ATOM 1454 O O . CYS B 1 26 ? 1.354 -6.281 -4.449 1 95.31 26 CYS B O 1
ATOM 1456 N N . ILE B 1 27 ? 1.885 -6.59 -6.652 1 96.31 27 ILE B N 1
ATOM 1457 C CA . ILE B 1 27 ? 2.354 -7.953 -6.434 1 96.31 27 ILE B CA 1
ATOM 1458 C C . ILE B 1 27 ? 3.771 -8.109 -6.98 1 96.31 27 ILE B C 1
ATOM 1460 O O . ILE B 1 27 ? 4.102 -7.551 -8.031 1 96.31 27 ILE B O 1
ATOM 1464 N N . ASP B 1 28 ? 4.594 -8.781 -6.227 1 96.06 28 ASP B N 1
ATOM 1465 C CA . ASP B 1 28 ? 5.84 -9.344 -6.73 1 96.06 28 ASP B CA 1
ATOM 1466 C C . ASP B 1 28 ? 5.742 -10.867 -6.859 1 96.06 28 ASP B C 1
ATOM 1468 O O . ASP B 1 28 ? 5.207 -11.531 -5.973 1 96.06 28 ASP B O 1
ATOM 1472 N N . TRP B 1 29 ? 6.195 -11.312 -7.977 1 95.06 29 TRP B N 1
ATOM 1473 C CA . TRP B 1 29 ? 6.195 -12.75 -8.234 1 95.06 29 TRP B CA 1
ATOM 1474 C C . TRP B 1 29 ? 7.566 -13.211 -8.719 1 95.06 29 TRP B C 1
ATOM 1476 O O . TRP B 1 29 ? 7.996 -12.867 -9.82 1 95.06 29 TRP B O 1
ATOM 1486 N N . LYS B 1 30 ? 8.148 -14 -7.836 1 93 30 LYS B N 1
ATOM 1487 C CA . LYS B 1 30 ? 9.453 -14.594 -8.141 1 93 30 LYS B CA 1
ATOM 1488 C C . LYS B 1 30 ? 9.359 -16.109 -8.219 1 93 30 LYS B C 1
ATOM 1490 O O . LYS B 1 30 ? 8.633 -16.734 -7.445 1 93 30 LYS B O 1
ATOM 1495 N N . GLU B 1 31 ? 10.164 -16.547 -9.07 1 90.62 31 GLU B N 1
ATOM 1496 C CA . GLU B 1 31 ? 10.25 -18 -9.234 1 90.62 31 GLU B CA 1
ATOM 1497 C C . GLU B 1 31 ? 11.656 -18.5 -8.938 1 90.62 31 GLU B C 1
ATOM 1499 O O . GLU B 1 31 ? 12.633 -17.969 -9.461 1 90.62 31 GLU B O 1
ATOM 1504 N N . THR B 1 32 ? 11.758 -19.453 -8.062 1 89.12 32 THR B N 1
ATOM 1505 C CA . THR B 1 32 ? 13.016 -20.141 -7.773 1 89.12 32 THR B CA 1
ATOM 1506 C C . THR B 1 32 ? 13.008 -21.547 -8.352 1 89.12 32 THR B C 1
ATOM 1508 O O . THR B 1 32 ? 12.055 -21.938 -9.031 1 89.12 32 THR B O 1
ATOM 1511 N N . GLN B 1 33 ? 14.062 -22.203 -8.062 1 85.81 33 GLN B N 1
ATOM 1512 C CA . GLN B 1 33 ? 14.141 -23.562 -8.562 1 85.81 33 GLN B CA 1
ATOM 1513 C C . GLN B 1 33 ? 13.094 -24.453 -7.906 1 85.81 33 GLN B C 1
ATOM 1515 O O . GLN B 1 33 ? 12.602 -25.406 -8.516 1 85.81 33 GLN B O 1
ATOM 1520 N N . THR B 1 34 ? 12.656 -24.047 -6.758 1 88.44 34 THR B N 1
ATOM 1521 C CA . THR B 1 34 ? 11.836 -24.984 -5.996 1 88.44 34 THR B CA 1
ATOM 1522 C C . THR B 1 34 ? 10.43 -24.422 -5.781 1 88.44 34 THR B C 1
ATOM 1524 O O . THR B 1 34 ? 9.516 -25.156 -5.418 1 88.44 34 THR B O 1
ATOM 1527 N N . ALA B 1 35 ? 10.266 -23.125 -6.004 1 91.94 35 ALA B N 1
ATOM 1528 C CA . ALA B 1 35 ? 8.969 -22.594 -5.605 1 91.94 35 ALA B CA 1
ATOM 1529 C C . ALA B 1 35 ? 8.664 -21.281 -6.34 1 91.94 35 ALA B C 1
ATOM 1531 O O . ALA B 1 35 ? 9.57 -20.641 -6.887 1 91.94 35 ALA B O 1
ATOM 1532 N N . HIS B 1 36 ? 7.387 -20.969 -6.387 1 91.62 36 HIS B N 1
ATOM 1533 C CA . HIS B 1 36 ? 6.906 -19.625 -6.707 1 91.62 36 HIS B CA 1
ATOM 1534 C C . HIS B 1 36 ? 6.637 -18.828 -5.441 1 91.62 36 HIS B C 1
ATOM 1536 O O . HIS B 1 36 ? 5.973 -19.312 -4.523 1 91.62 36 HIS B O 1
ATOM 1542 N N . ILE B 1 37 ? 7.176 -17.641 -5.438 1 93.88 37 ILE B N 1
ATOM 1543 C CA . ILE B 1 37 ? 6.98 -16.797 -4.262 1 93.88 37 ILE B CA 1
ATOM 1544 C C . ILE B 1 37 ? 6.258 -15.516 -4.664 1 93.88 37 ILE B C 1
ATOM 1546 O O . ILE B 1 37 ? 6.699 -14.797 -5.562 1 93.88 37 ILE B O 1
ATOM 1550 N N . PHE B 1 38 ? 5.137 -15.234 -4.02 1 94.69 38 PHE B N 1
ATOM 1551 C CA . PHE B 1 38 ? 4.324 -14.039 -4.246 1 94.69 38 PHE B CA 1
ATOM 1552 C C . PHE B 1 38 ? 4.336 -13.141 -3.016 1 94.69 38 PHE B C 1
ATOM 1554 O O . PHE B 1 38 ? 4.145 -13.617 -1.893 1 94.69 38 PHE B O 1
ATOM 1561 N N . GLN B 1 39 ? 4.602 -11.961 -3.225 1 96.81 39 GLN B N 1
ATOM 1562 C CA . GLN B 1 39 ? 4.461 -10.945 -2.184 1 96.81 39 GLN B CA 1
ATOM 1563 C C . GLN B 1 39 ? 3.471 -9.867 -2.6 1 96.81 39 GLN B C 1
ATOM 1565 O O . GLN B 1 39 ? 3.613 -9.266 -3.668 1 96.81 39 GLN B O 1
ATOM 1570 N N . ILE B 1 40 ? 2.459 -9.594 -1.804 1 97.25 40 ILE B N 1
ATOM 1571 C CA . ILE B 1 40 ? 1.385 -8.664 -2.135 1 97.25 40 ILE B CA 1
ATOM 1572 C C . ILE B 1 40 ? 1.227 -7.641 -1.015 1 97.25 40 ILE B C 1
ATOM 1574 O O . ILE B 1 40 ? 1.216 -7.996 0.166 1 97.25 40 ILE B O 1
ATOM 1578 N N . ASP B 1 41 ? 1.155 -6.418 -1.39 1 97.69 41 ASP B N 1
ATOM 1579 C CA . ASP B 1 41 ? 0.925 -5.363 -0.41 1 97.69 41 ASP B CA 1
ATOM 1580 C C . ASP B 1 41 ? -0.56 -5.23 -0.083 1 97.69 41 ASP B C 1
ATOM 1582 O O . ASP B 1 41 ? -1.357 -4.84 -0.939 1 97.69 41 ASP B O 1
ATOM 1586 N N . LEU B 1 42 ? -0.9 -5.488 1.187 1 97.69 42 LEU B N 1
ATOM 1587 C CA . LEU B 1 42 ? -2.275 -5.402 1.664 1 97.69 42 LEU B CA 1
ATOM 1588 C C . LEU B 1 42 ? -2.34 -4.691 3.012 1 97.69 42 LEU B C 1
ATOM 1590 O O . LEU B 1 42 ? -2.781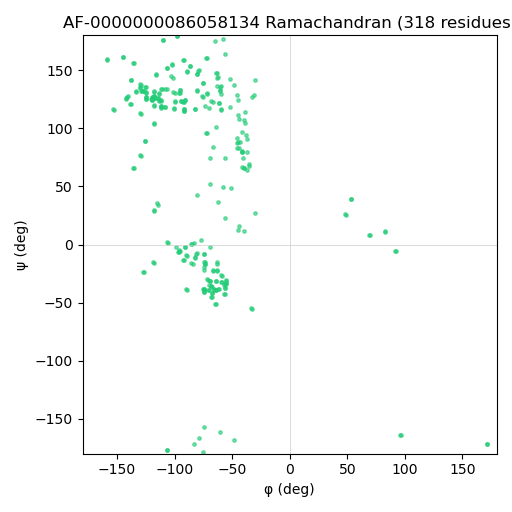 -5.273 4.004 1 97.69 42 LEU B O 1
ATOM 1594 N N . PRO B 1 43 ? -2.006 -3.449 3.008 1 97.5 43 PRO B N 1
ATOM 1595 C CA . PRO B 1 43 ? -2.014 -2.732 4.285 1 97.5 43 PRO B CA 1
ATOM 1596 C C . PRO B 1 43 ? -3.395 -2.707 4.938 1 97.5 43 PRO B C 1
ATOM 1598 O O . PRO B 1 43 ? -4.398 -2.471 4.262 1 97.5 43 PRO B O 1
ATOM 1601 N N . GLY B 1 44 ? -3.443 -2.949 6.219 1 96.62 44 GLY B N 1
ATOM 1602 C CA . GLY B 1 44 ? -4.68 -2.859 6.98 1 96.62 44 GLY B CA 1
ATOM 1603 C C . GLY B 1 44 ? -5.418 -4.18 7.078 1 96.62 44 GLY B C 1
ATOM 1604 O O . GLY B 1 44 ? -6.383 -4.301 7.832 1 96.62 44 GLY B O 1
ATOM 1605 N N . LEU B 1 45 ? -4.926 -5.156 6.395 1 96.62 45 LEU B N 1
ATOM 1606 C CA . LEU B 1 45 ? -5.648 -6.426 6.375 1 96.62 45 LEU B CA 1
ATOM 1607 C C . LEU B 1 45 ? -4.93 -7.473 7.219 1 96.62 45 LEU B C 1
ATOM 1609 O O . LEU B 1 45 ? -3.715 -7.387 7.422 1 96.62 45 LEU B O 1
ATOM 1613 N N . SER B 1 46 ? -5.707 -8.336 7.691 1 94.62 46 SER B N 1
ATOM 1614 C CA . SER B 1 46 ? -5.191 -9.516 8.391 1 94.62 46 SER B CA 1
ATOM 1615 C C . SER B 1 46 ? -5.414 -10.781 7.574 1 94.62 46 SER B C 1
ATOM 1617 O O . SER B 1 46 ? -6.008 -10.734 6.492 1 94.62 46 SER B O 1
ATOM 1619 N N . LYS B 1 47 ? -4.891 -11.867 8.117 1 92.88 47 LYS B N 1
ATOM 1620 C CA . LYS B 1 47 ? -4.977 -13.148 7.426 1 92.88 47 LYS B CA 1
ATOM 1621 C C . LYS B 1 47 ? -6.43 -13.547 7.176 1 92.88 47 LYS B C 1
ATOM 1623 O O . LYS B 1 47 ? -6.742 -14.164 6.156 1 92.88 47 LYS B O 1
ATOM 1628 N N . GLU B 1 48 ? -7.309 -13.125 8.117 1 94.19 48 GLU B N 1
ATOM 1629 C CA . GLU B 1 48 ? -8.711 -13.508 8.016 1 94.19 48 GLU B CA 1
ATOM 1630 C C . GLU B 1 48 ? -9.422 -12.734 6.91 1 94.19 48 GLU B C 1
ATOM 1632 O O . GLU B 1 48 ? -10.5 -13.141 6.457 1 94.19 48 GLU B O 1
ATOM 1637 N N . ASP B 1 49 ? -8.828 -11.672 6.469 1 95.94 49 ASP B N 1
ATOM 1638 C CA . ASP B 1 49 ? -9.469 -10.797 5.488 1 95.94 49 ASP B CA 1
ATOM 1639 C C . ASP B 1 49 ? -9.109 -11.211 4.066 1 95.94 49 ASP B C 1
ATOM 1641 O O . ASP B 1 49 ? -9.625 -10.648 3.098 1 95.94 49 ASP B O 1
ATOM 1645 N N . VAL B 1 50 ? -8.281 -12.211 3.898 1 96.94 50 VAL B N 1
ATOM 1646 C CA . VAL B 1 50 ? -7.738 -12.555 2.586 1 96.94 50 VAL B CA 1
ATOM 1647 C C . VAL B 1 50 ? -8.023 -14.023 2.277 1 96.94 50 VAL B C 1
ATOM 1649 O O . VAL B 1 50 ? -7.879 -14.883 3.146 1 96.94 50 VAL B O 1
ATOM 1652 N N . LYS B 1 51 ? -8.438 -14.289 1.112 1 96.44 51 LYS B N 1
ATOM 1653 C CA . LYS B 1 51 ? -8.672 -15.641 0.616 1 96.44 51 LYS B CA 1
ATOM 1654 C C . LYS B 1 51 ? -7.664 -16 -0.47 1 96.44 51 LYS B C 1
ATOM 1656 O O . LYS B 1 51 ? -7.5 -15.266 -1.444 1 96.44 51 LYS B O 1
ATOM 1661 N N . VAL B 1 52 ? -6.973 -17.047 -0.272 1 94.31 52 VAL B N 1
ATOM 1662 C CA . VAL B 1 52 ? -5.988 -17.531 -1.232 1 94.31 52 VAL B CA 1
ATOM 1663 C C . VAL B 1 52 ? -6.387 -18.922 -1.723 1 94.31 52 VAL B C 1
ATOM 1665 O O . VAL B 1 52 ? -6.625 -19.828 -0.918 1 94.31 52 VAL B O 1
ATOM 1668 N N . GLU B 1 53 ? -6.441 -19.047 -3.027 1 90.81 53 GLU B N 1
ATOM 1669 C CA . GLU B 1 53 ? -6.828 -20.328 -3.613 1 90.81 53 GLU B CA 1
ATOM 1670 C C . GLU B 1 53 ? -5.953 -20.672 -4.816 1 90.81 53 GLU B C 1
ATOM 1672 O O . GLU B 1 53 ? -5.535 -19.781 -5.559 1 90.81 53 GLU B O 1
ATOM 1677 N N . VAL B 1 54 ? -5.672 -21.859 -4.895 1 86 54 VAL B N 1
ATOM 1678 C CA . VAL B 1 54 ? -5.012 -22.375 -6.094 1 86 54 VAL B CA 1
ATOM 1679 C C . VAL B 1 54 ? -5.961 -23.297 -6.848 1 86 54 VAL B C 1
ATOM 1681 O O . VAL B 1 54 ? -6.418 -24.312 -6.301 1 86 54 VAL B O 1
ATOM 1684 N N . GLU B 1 55 ? -6.23 -22.875 -8.023 1 82.56 55 GLU B N 1
ATOM 1685 C CA . GLU B 1 55 ? -7.145 -23.672 -8.836 1 82.56 55 GLU B CA 1
ATOM 1686 C C . GLU B 1 55 ? -6.383 -24.516 -9.852 1 82.56 55 GLU B C 1
ATOM 1688 O O . GLU B 1 55 ? -5.578 -24 -10.625 1 82.56 55 GLU B O 1
ATOM 1693 N N . ASP B 1 56 ? -6.73 -25.812 -9.898 1 78.62 56 ASP B N 1
ATOM 1694 C CA . ASP B 1 56 ? -6.18 -26.797 -10.82 1 78.62 56 ASP B CA 1
ATOM 1695 C C . ASP B 1 56 ? -4.652 -26.734 -10.852 1 78.62 56 ASP B C 1
ATOM 1697 O O . ASP B 1 56 ? -4.039 -26.953 -11.898 1 78.62 56 ASP B O 1
ATOM 1701 N N . GLY B 1 57 ? -4.047 -26.281 -9.805 1 74.75 57 GLY B N 1
ATOM 1702 C CA . GLY B 1 57 ? -2.602 -26.219 -9.68 1 74.75 57 GLY B CA 1
ATOM 1703 C C . GLY B 1 57 ? -1.956 -25.203 -10.594 1 74.75 57 GLY B C 1
ATOM 1704 O O . GLY B 1 57 ? -0.73 -25.078 -10.633 1 74.75 57 GLY B O 1
ATOM 1705 N N . ARG B 1 58 ? -2.732 -24.406 -11.258 1 82.69 58 ARG B N 1
ATOM 1706 C CA . ARG B 1 58 ? -2.131 -23.547 -12.273 1 82.69 58 ARG B CA 1
ATOM 1707 C C . ARG B 1 58 ? -2.504 -22.078 -12.055 1 82.69 58 ARG B C 1
ATOM 1709 O O . ARG B 1 58 ? -1.806 -21.188 -12.523 1 82.69 58 ARG B O 1
ATOM 1716 N N . VAL B 1 59 ? -3.592 -21.953 -11.391 1 89.25 59 VAL B N 1
ATOM 1717 C CA . VAL B 1 59 ? -4.031 -20.578 -11.242 1 89.25 59 VAL B CA 1
ATOM 1718 C C . VAL B 1 59 ? -4.055 -20.203 -9.766 1 89.25 59 VAL B C 1
ATOM 1720 O O . VAL B 1 59 ? -4.727 -20.844 -8.961 1 89.25 59 VAL B O 1
ATOM 1723 N N . LEU B 1 60 ? -3.303 -19.25 -9.406 1 92 60 LEU B N 1
ATOM 1724 C CA . LEU B 1 60 ? -3.371 -18.688 -8.055 1 92 60 LEU B CA 1
ATOM 1725 C C . LEU B 1 60 ? -4.359 -17.531 -8 1 92 60 LEU B C 1
ATOM 1727 O O . LEU B 1 60 ? -4.285 -16.594 -8.812 1 92 60 LEU B O 1
ATOM 1731 N N . ARG B 1 61 ? -5.289 -17.641 -7.125 1 93.94 61 ARG B N 1
ATOM 1732 C CA . ARG B 1 61 ? -6.293 -16.594 -6.945 1 93.94 61 ARG B CA 1
ATOM 1733 C C . ARG B 1 61 ? -6.215 -16 -5.543 1 93.94 61 ARG B C 1
ATOM 1735 O O . ARG B 1 61 ? -6.234 -16.734 -4.551 1 93.94 61 ARG B O 1
ATOM 1742 N N . ILE B 1 62 ? -6.121 -14.703 -5.516 1 95.81 62 ILE B N 1
ATOM 1743 C CA . ILE B 1 62 ? -6.105 -13.984 -4.246 1 95.81 62 ILE B CA 1
ATOM 1744 C C . ILE B 1 62 ? -7.211 -12.93 -4.242 1 95.81 62 ILE B C 1
ATOM 1746 O O . ILE B 1 62 ? -7.324 -12.133 -5.18 1 95.81 62 ILE B O 1
ATOM 1750 N N . SER B 1 63 ? -8.008 -13 -3.209 1 97 63 SER B N 1
ATOM 1751 C CA . SER B 1 63 ? -9.109 -12.039 -3.143 1 97 63 SER B CA 1
ATOM 1752 C C . SER B 1 63 ? -9.391 -11.617 -1.703 1 97 63 SER B C 1
ATOM 1754 O O . SER B 1 63 ? -8.977 -12.297 -0.761 1 97 63 SER B O 1
ATOM 1756 N N . GLY B 1 64 ? -10.07 -10.523 -1.573 1 97.25 64 GLY B N 1
ATOM 1757 C CA . GLY B 1 64 ? -10.445 -9.961 -0.287 1 97.25 64 GLY B CA 1
ATOM 1758 C C . GLY B 1 64 ? -11.047 -8.57 -0.396 1 97.25 64 GLY B C 1
ATOM 1759 O O . GLY B 1 64 ? -11.383 -8.117 -1.493 1 97.25 64 GLY B O 1
ATOM 1760 N N . GLU B 1 65 ? -11.219 -8.008 0.792 1 96.31 65 GLU B N 1
ATOM 1761 C CA . GLU B 1 65 ? -11.797 -6.672 0.819 1 96.31 65 GLU B CA 1
ATOM 1762 C C . GLU B 1 65 ? -11.156 -5.812 1.904 1 96.31 65 GLU B C 1
ATOM 1764 O O . GLU B 1 65 ? -11.039 -6.242 3.055 1 96.31 65 GLU B O 1
ATOM 1769 N N . ARG B 1 66 ? -10.688 -4.703 1.438 1 95.81 66 ARG B N 1
ATOM 1770 C CA . ARG B 1 66 ? -10.156 -3.715 2.373 1 95.81 66 ARG B CA 1
ATOM 1771 C C . ARG B 1 66 ? -11.18 -2.615 2.645 1 95.81 66 ARG B C 1
ATOM 1773 O O . ARG B 1 66 ? -11.578 -1.888 1.73 1 95.81 66 ARG B O 1
ATOM 1780 N N . ARG B 1 67 ? -11.484 -2.469 3.861 1 91.88 67 ARG B N 1
ATOM 1781 C CA . ARG B 1 67 ? -12.445 -1.438 4.234 1 91.88 67 ARG B CA 1
ATOM 1782 C C . ARG B 1 67 ? -11.742 -0.195 4.766 1 91.88 67 ARG B C 1
ATOM 1784 O O . ARG B 1 67 ? -10.969 -0.273 5.723 1 91.88 67 ARG B O 1
ATOM 1791 N N . LEU B 1 68 ? -11.969 0.839 4.016 1 89.44 68 LEU B N 1
ATOM 1792 C CA . LEU B 1 68 ? -11.375 2.104 4.445 1 89.44 68 LEU B CA 1
ATOM 1793 C C . LEU B 1 68 ? -12.43 2.998 5.098 1 89.44 68 LEU B C 1
ATOM 1795 O O . LEU B 1 68 ? -13.625 2.826 4.863 1 89.44 68 LEU B O 1
ATOM 1799 N N . ASP B 1 69 ? -11.922 3.822 5.914 1 78.88 69 ASP B N 1
ATOM 1800 C CA . ASP B 1 69 ? -12.82 4.742 6.602 1 78.88 69 ASP B CA 1
ATOM 1801 C C . ASP B 1 69 ? -13.562 5.629 5.609 1 78.88 69 ASP B C 1
ATOM 1803 O O . ASP B 1 69 ? -12.992 6.066 4.609 1 78.88 69 ASP B O 1
ATOM 1807 N N . LYS B 1 70 ? -14.867 5.684 5.836 1 74.19 70 LYS B N 1
ATOM 1808 C CA . LYS B 1 70 ? -15.695 6.559 5.008 1 74.19 70 LYS B CA 1
ATOM 1809 C C . LYS B 1 70 ? -15.836 7.941 5.637 1 74.19 70 LYS B C 1
ATOM 1811 O O . LYS B 1 70 ? -15.57 8.117 6.828 1 74.19 70 LYS B O 1
ATOM 1816 N N . GLU B 1 71 ? -16.172 8.836 4.727 1 66.19 71 GLU B N 1
ATOM 1817 C CA . GLU B 1 71 ? -16.359 10.211 5.184 1 66.19 71 GLU B CA 1
ATOM 1818 C C . GLU B 1 71 ? -17.453 10.297 6.234 1 66.19 71 GLU B C 1
ATOM 1820 O O . GLU B 1 71 ? -18.531 9.719 6.066 1 66.19 71 GLU B O 1
ATOM 1825 N N . GLY B 1 72 ? -16.906 10.719 7.402 1 67.44 72 GLY B N 1
ATOM 1826 C CA . GLY B 1 72 ? -17.906 10.992 8.43 1 67.44 72 GLY B CA 1
ATOM 1827 C C . GLY B 1 72 ? -18.469 12.398 8.359 1 67.44 72 GLY B C 1
ATOM 1828 O O . GLY B 1 72 ? -17.906 13.258 7.68 1 67.44 72 GLY B O 1
ATOM 1829 N N . LYS B 1 73 ? -19.672 12.633 8.82 1 67.56 73 LYS B N 1
ATOM 1830 C CA . LYS B 1 73 ? -20.422 13.883 8.742 1 67.56 73 LYS B CA 1
ATOM 1831 C C . LYS B 1 73 ? -19.625 15.039 9.344 1 67.56 73 LYS B C 1
ATOM 1833 O O . LYS B 1 73 ? -19.672 16.156 8.836 1 67.56 73 LYS B O 1
ATOM 1838 N N . ASP B 1 74 ? -18.812 14.719 10.336 1 75.19 74 ASP B N 1
ATOM 1839 C CA . ASP B 1 74 ? -18.203 15.836 11.047 1 75.19 74 ASP B CA 1
ATOM 1840 C C . ASP B 1 74 ? -16.688 15.852 10.844 1 75.19 74 ASP B C 1
ATOM 1842 O O . ASP B 1 74 ? -15.938 16.266 11.727 1 75.19 74 ASP B O 1
ATOM 1846 N N . GLU B 1 75 ? -16.281 15.43 9.625 1 84.31 75 GLU B N 1
ATOM 1847 C CA . GLU B 1 75 ? -14.852 15.398 9.375 1 84.31 75 GLU B CA 1
ATOM 1848 C C . GLU B 1 75 ? -14.5 16.125 8.086 1 84.31 75 GLU B C 1
ATOM 1850 O O . GLU B 1 75 ? -15.281 16.141 7.133 1 84.31 75 GLU B O 1
ATOM 1855 N N . VAL B 1 76 ? -13.508 16.969 8.211 1 86.38 76 VAL B N 1
ATOM 1856 C CA . VAL B 1 76 ? -12.984 17.625 7.016 1 86.38 76 VAL B CA 1
ATOM 1857 C C . VAL B 1 76 ? -11.836 16.812 6.434 1 86.38 76 VAL B C 1
ATOM 1859 O O . VAL B 1 76 ? -10.844 16.547 7.117 1 86.38 76 VAL B O 1
ATOM 1862 N N . TRP B 1 77 ? -11.969 16.422 5.18 1 89.12 77 TRP B N 1
ATOM 1863 C CA . TRP B 1 77 ? -10.93 15.656 4.5 1 89.12 77 TRP B CA 1
ATOM 1864 C C . TRP B 1 77 ? -9.969 16.578 3.76 1 89.12 77 TRP B C 1
ATOM 1866 O O . TRP B 1 77 ? -10.367 17.281 2.82 1 89.12 77 TRP B O 1
ATOM 1876 N N . HIS B 1 78 ? -8.773 16.578 4.211 1 90.44 78 HIS B N 1
ATOM 1877 C CA . HIS B 1 78 ? -7.762 17.391 3.555 1 90.44 78 HIS B CA 1
ATOM 1878 C C . HIS B 1 78 ? -7.062 16.625 2.439 1 90.44 78 HIS B C 1
ATOM 1880 O O . HIS B 1 78 ? -6.766 17.188 1.384 1 90.44 78 HIS B O 1
ATOM 1886 N N . VAL B 1 79 ? -6.785 15.359 2.633 1 92.25 79 VAL B N 1
ATOM 1887 C CA . VAL B 1 79 ? -6.121 14.484 1.672 1 92.25 79 VAL B CA 1
ATOM 1888 C C . VAL B 1 79 ? -6.762 13.102 1.708 1 92.25 79 VAL B C 1
ATOM 1890 O O . VAL B 1 79 ? -6.965 12.531 2.783 1 92.25 79 VAL B O 1
ATOM 1893 N N . ALA B 1 80 ? -7.148 12.609 0.604 1 93.31 80 ALA B N 1
ATOM 1894 C CA . ALA B 1 80 ? -7.711 11.273 0.486 1 93.31 80 ALA B CA 1
ATOM 1895 C C . ALA B 1 80 ? -7.023 10.484 -0.625 1 93.31 80 ALA B C 1
ATOM 1897 O O . ALA B 1 80 ? -7.613 10.242 -1.681 1 93.31 80 ALA B O 1
ATOM 1898 N N . GLU B 1 81 ? -5.848 10 -0.363 1 94 81 GLU B N 1
ATOM 1899 C CA . GLU B 1 81 ? -5.078 9.312 -1.396 1 94 81 GLU B CA 1
ATOM 1900 C C . GLU B 1 81 ? -5.328 7.812 -1.367 1 94 81 GLU B C 1
ATOM 1902 O O . GLU B 1 81 ? -5.027 7.105 -2.334 1 94 81 GLU B O 1
ATOM 1907 N N . ARG B 1 82 ? -5.945 7.297 -0.319 1 95.25 82 ARG B N 1
ATOM 1908 C CA . ARG B 1 82 ? -6.031 5.852 -0.128 1 95.25 82 ARG B CA 1
ATOM 1909 C C . ARG B 1 82 ? -7.359 5.312 -0.641 1 95.25 82 ARG B C 1
ATOM 1911 O O . ARG B 1 82 ? -7.566 4.098 -0.689 1 95.25 82 ARG B O 1
ATOM 1918 N N . ALA B 1 83 ? -8.195 6.191 -1.007 1 87.56 83 ALA B N 1
ATOM 1919 C CA . ALA B 1 83 ? -9.562 5.82 -1.359 1 87.56 83 ALA B CA 1
ATOM 1920 C C . ALA B 1 83 ? -9.578 4.773 -2.469 1 87.56 83 ALA B C 1
ATOM 1922 O O . ALA B 1 83 ? -10.352 3.814 -2.412 1 87.56 83 ALA B O 1
ATOM 1923 N N . ASP B 1 84 ? -8.695 4.891 -3.391 1 86.19 84 ASP B N 1
ATOM 1924 C CA . ASP B 1 84 ? -8.719 3.992 -4.543 1 86.19 84 ASP B CA 1
ATOM 1925 C C . ASP B 1 84 ? -7.992 2.686 -4.234 1 86.19 84 ASP B C 1
ATOM 1927 O O . ASP B 1 84 ? -7.945 1.783 -5.074 1 86.19 84 ASP B O 1
ATOM 1931 N N . ARG B 1 85 ? -7.52 2.623 -3.076 1 91.56 85 ARG B N 1
ATOM 1932 C CA . ARG B 1 85 ? -6.754 1.438 -2.705 1 91.56 85 ARG B CA 1
ATOM 1933 C C . ARG B 1 85 ? -7.559 0.538 -1.771 1 91.56 85 ARG B C 1
ATOM 1935 O O . ARG B 1 85 ? -7.059 -0.496 -1.319 1 91.56 85 ARG B O 1
ATOM 1942 N N . GLY B 1 86 ? -8.734 0.999 -1.54 1 93.25 86 GLY B N 1
ATOM 1943 C CA . GLY B 1 86 ? -9.656 0.184 -0.763 1 93.25 86 GLY B CA 1
ATOM 1944 C C . GLY B 1 86 ? -10.625 -0.61 -1.623 1 93.25 86 GLY B C 1
ATOM 1945 O O . GLY B 1 86 ? -10.469 -0.673 -2.844 1 93.25 86 GLY B O 1
ATOM 1946 N N . GLY B 1 87 ? -11.492 -1.402 -0.882 1 93.5 87 GLY B N 1
ATOM 1947 C CA . GLY B 1 87 ? -12.492 -2.178 -1.602 1 93.5 87 GLY B CA 1
ATOM 1948 C C . GLY B 1 87 ? -12.062 -3.613 -1.851 1 93.5 87 GLY B C 1
ATOM 1949 O O . GLY B 1 87 ? -11.156 -4.121 -1.188 1 93.5 87 GLY B O 1
ATOM 1950 N N . LYS B 1 88 ? -12.844 -4.113 -2.785 1 96 88 LYS B N 1
ATOM 1951 C CA . LYS B 1 88 ? -12.57 -5.504 -3.143 1 96 88 LYS B CA 1
ATOM 1952 C C . LYS B 1 88 ? -11.398 -5.605 -4.109 1 96 88 LYS B C 1
ATOM 1954 O O . LYS B 1 88 ? -11.148 -4.684 -4.895 1 96 88 LYS B O 1
ATOM 1959 N N . PHE B 1 89 ? -10.688 -6.582 -4.008 1 96.25 89 PHE B N 1
ATOM 1960 C CA . PHE B 1 89 ? -9.633 -6.871 -4.973 1 96.25 89 PHE B CA 1
ATOM 1961 C C . PHE B 1 89 ? -9.641 -8.344 -5.359 1 96.25 89 PHE B C 1
ATOM 1963 O O . PHE B 1 89 ? -10.133 -9.188 -4.605 1 96.25 89 PHE B O 1
ATOM 1970 N N . LEU B 1 90 ? -9.148 -8.586 -6.414 1 95.5 90 LEU B N 1
ATOM 1971 C CA . LEU B 1 90 ? -9.031 -9.922 -6.984 1 95.5 90 LEU B CA 1
ATOM 1972 C C . LEU B 1 90 ? -7.844 -10 -7.938 1 95.5 90 LEU B C 1
ATOM 1974 O O . LEU B 1 90 ? -7.805 -9.289 -8.945 1 95.5 90 LEU B O 1
ATOM 1978 N N . ARG B 1 91 ? -6.918 -10.82 -7.566 1 95.12 91 ARG B N 1
ATOM 1979 C CA . ARG B 1 91 ? -5.77 -11.062 -8.43 1 95.12 91 ARG B CA 1
ATOM 1980 C C . ARG B 1 91 ? -5.711 -12.531 -8.859 1 95.12 91 ARG B C 1
ATOM 1982 O O . ARG B 1 91 ? -5.867 -13.43 -8.031 1 95.12 91 ARG B O 1
ATOM 1989 N N . GLU B 1 92 ? -5.535 -12.734 -10.094 1 93.5 92 GLU B N 1
ATOM 1990 C CA . GLU B 1 92 ? -5.391 -14.078 -10.648 1 93.5 92 GLU B CA 1
ATOM 1991 C C . GLU B 1 92 ? -4.098 -14.203 -11.453 1 93.5 92 GLU B C 1
ATOM 1993 O O . GLU B 1 92 ? -3.857 -13.43 -12.383 1 93.5 92 GLU B O 1
ATOM 1998 N N . LEU B 1 93 ? -3.336 -15.148 -11.094 1 91.88 93 LEU B N 1
ATOM 1999 C CA . LEU B 1 93 ? -2.041 -15.352 -11.734 1 91.88 93 LEU B CA 1
ATOM 2000 C C . LEU B 1 93 ? -1.917 -16.766 -12.281 1 91.88 93 LEU B C 1
ATOM 2002 O O . LEU B 1 93 ? -2.244 -17.734 -11.586 1 91.88 93 LEU B O 1
ATOM 2006 N N . LEU B 1 94 ? -1.519 -16.859 -13.477 1 90.69 94 LEU B N 1
ATOM 2007 C CA . LEU B 1 94 ? -1.312 -18.156 -14.109 1 90.69 94 LEU B CA 1
ATOM 2008 C C . LEU B 1 94 ? 0.126 -18.625 -13.93 1 90.69 94 LEU B C 1
ATOM 2010 O O . LEU B 1 94 ? 1.059 -18 -14.438 1 90.69 94 LEU B O 1
ATOM 2014 N N . LEU B 1 95 ? 0.27 -19.719 -13.242 1 87.19 95 LEU B N 1
ATOM 2015 C CA . LEU B 1 95 ? 1.602 -20.219 -12.922 1 87.19 95 LEU B CA 1
ATOM 2016 C C . LEU B 1 95 ? 2.201 -20.969 -14.094 1 87.19 95 LEU B C 1
ATOM 2018 O O . LEU B 1 95 ? 1.52 -21.781 -14.727 1 87.19 95 LEU B O 1
ATOM 2022 N N . PRO B 1 96 ? 3.428 -20.703 -14.461 1 79.94 96 PRO B N 1
ATOM 2023 C CA . PRO B 1 96 ? 4.086 -21.406 -15.562 1 79.94 96 PRO B CA 1
ATOM 2024 C C . PRO B 1 96 ? 4.277 -22.891 -15.289 1 79.94 96 PRO B C 1
ATOM 2026 O O . PRO B 1 96 ? 4.121 -23.719 -16.188 1 79.94 96 PRO B O 1
ATOM 2029 N N . ALA B 1 97 ? 4.848 -23.219 -14.141 1 73.44 97 ALA B N 1
ATOM 2030 C CA . ALA B 1 97 ? 4.957 -24.609 -13.734 1 73.44 97 ALA B CA 1
ATOM 2031 C C . ALA B 1 97 ? 3.916 -24.953 -12.672 1 73.44 97 ALA B C 1
ATOM 2033 O O . ALA B 1 97 ? 3.584 -24.125 -11.82 1 73.44 97 ALA B O 1
ATOM 2034 N N . LYS B 1 98 ? 3.586 -26.125 -12.906 1 74 98 LYS B N 1
ATOM 2035 C CA . LYS B 1 98 ? 2.549 -26.562 -11.969 1 74 98 LYS B CA 1
ATOM 2036 C C . LYS B 1 98 ? 3.055 -26.531 -10.531 1 74 98 LYS B C 1
ATOM 2038 O O . LYS B 1 98 ? 4.16 -27 -10.25 1 74 98 LYS B O 1
ATOM 2043 N N . GLY B 1 99 ? 2.357 -25.781 -9.781 1 75.81 99 GLY B N 1
ATOM 2044 C CA . GLY B 1 99 ? 2.65 -25.75 -8.359 1 75.81 99 GLY B CA 1
ATOM 2045 C C . GLY B 1 99 ? 1.894 -26.797 -7.562 1 75.81 99 GLY B C 1
ATOM 2046 O O . GLY B 1 99 ? 0.92 -27.359 -8.055 1 75.81 99 GLY B O 1
ATOM 2047 N N . ARG B 1 100 ? 2.512 -27.203 -6.559 1 78 100 ARG B N 1
ATOM 2048 C CA . ARG B 1 100 ? 1.816 -28.078 -5.629 1 78 100 ARG B CA 1
ATOM 2049 C C . ARG B 1 100 ? 0.767 -27.328 -4.828 1 78 100 ARG B C 1
ATOM 2051 O O . ARG B 1 100 ? 1.096 -26.641 -3.854 1 78 100 ARG B O 1
ATOM 2058 N N . ALA B 1 101 ? -0.518 -27.406 -5.344 1 74.75 101 ALA B N 1
ATOM 2059 C CA . ALA B 1 101 ? -1.622 -26.672 -4.734 1 74.75 101 ALA B CA 1
ATOM 2060 C C . ALA B 1 101 ? -1.824 -27.094 -3.281 1 74.75 101 ALA B C 1
ATOM 2062 O O . ALA B 1 101 ? -2.307 -26.312 -2.463 1 74.75 101 ALA B O 1
ATOM 2063 N N . ASP B 1 102 ? -1.428 -28.297 -2.979 1 77.81 102 ASP B N 1
ATOM 2064 C CA . ASP B 1 102 ? -1.669 -28.828 -1.644 1 77.81 102 ASP B CA 1
ATOM 2065 C C . ASP B 1 102 ? -0.602 -28.359 -0.66 1 77.81 102 ASP B C 1
ATOM 2067 O O . ASP B 1 102 ? -0.768 -28.5 0.555 1 77.81 102 ASP B O 1
ATOM 2071 N N . ALA B 1 103 ? 0.413 -27.781 -1.206 1 82.62 103 ALA B N 1
ATOM 2072 C CA . ALA B 1 103 ? 1.511 -27.406 -0.319 1 82.62 103 ALA B CA 1
ATOM 2073 C C . ALA B 1 103 ? 1.721 -25.891 -0.318 1 82.62 103 ALA B C 1
ATOM 2075 O O . ALA B 1 103 ? 2.84 -25.422 -0.116 1 82.62 103 ALA B O 1
ATOM 2076 N N . VAL B 1 104 ? 0.668 -25.188 -0.532 1 87.31 104 VAL B N 1
ATOM 2077 C CA . VAL B 1 104 ? 0.758 -23.734 -0.568 1 87.31 104 VAL B CA 1
ATOM 2078 C C . VAL B 1 104 ? 0.888 -23.188 0.853 1 87.31 104 VAL B C 1
ATOM 2080 O O . VAL B 1 104 ? 0.181 -23.625 1.762 1 87.31 104 VAL B O 1
ATOM 2083 N N . LYS B 1 105 ? 1.867 -22.391 1.064 1 92.44 105 LYS B N 1
ATOM 2084 C CA . LYS B 1 105 ? 2.062 -21.719 2.346 1 92.44 105 LYS B CA 1
ATOM 2085 C C . LYS B 1 105 ? 1.832 -20.219 2.217 1 92.44 105 LYS B C 1
ATOM 2087 O O . LYS B 1 105 ? 2.281 -19.594 1.251 1 92.44 105 LYS B O 1
ATOM 2092 N N . ALA B 1 106 ? 1.077 -19.672 3.154 1 94.19 106 ALA B N 1
ATOM 2093 C CA . ALA B 1 106 ? 0.791 -18.25 3.154 1 94.19 106 ALA B CA 1
ATOM 2094 C C . ALA B 1 106 ? 1.068 -17.625 4.523 1 94.19 106 ALA B C 1
ATOM 2096 O O . ALA B 1 106 ? 0.756 -18.234 5.555 1 94.19 106 ALA B O 1
ATOM 2097 N N . LYS B 1 107 ? 1.697 -16.531 4.488 1 96.12 107 LYS B N 1
ATOM 2098 C CA . LYS B 1 107 ? 2.023 -15.812 5.711 1 96.12 107 LYS B CA 1
ATOM 2099 C C . LYS B 1 107 ? 1.679 -14.328 5.574 1 96.12 107 LYS B C 1
ATOM 2101 O O . LYS B 1 107 ? 1.962 -13.711 4.547 1 96.12 107 LYS B O 1
ATOM 2106 N N . MET B 1 108 ? 0.98 -13.812 6.578 1 95.62 108 MET B N 1
ATOM 2107 C CA . MET B 1 108 ? 0.661 -12.391 6.645 1 95.62 108 MET B CA 1
ATOM 2108 C C . MET B 1 108 ? 1.475 -11.703 7.734 1 95.62 108 MET B C 1
ATOM 2110 O O . MET B 1 108 ? 1.402 -12.078 8.906 1 95.62 108 MET B O 1
ATOM 2114 N N . GLU B 1 109 ? 2.309 -10.734 7.273 1 95.19 109 GLU B N 1
ATOM 2115 C CA . GLU B 1 109 ? 3.121 -9.984 8.227 1 95.19 109 GLU B CA 1
ATOM 2116 C C . GLU B 1 109 ? 3.148 -8.5 7.887 1 95.19 109 GLU B C 1
ATOM 2118 O O . GLU B 1 109 ? 3.52 -8.117 6.777 1 95.19 109 GLU B O 1
ATOM 2123 N N . ASN B 1 110 ? 2.707 -7.668 8.805 1 95.94 110 ASN B N 1
ATOM 2124 C CA . ASN B 1 110 ? 2.77 -6.219 8.664 1 95.94 110 ASN B CA 1
ATOM 2125 C C . ASN B 1 110 ? 2.135 -5.75 7.359 1 95.94 110 ASN B C 1
ATOM 2127 O O . ASN B 1 110 ? 2.697 -4.906 6.656 1 95.94 110 ASN B O 1
ATOM 2131 N N . GLY B 1 111 ? 1.088 -6.355 7.016 1 96.94 111 GLY B N 1
ATOM 2132 C CA . GLY B 1 111 ? 0.315 -5.91 5.867 1 96.94 111 GLY B CA 1
ATOM 2133 C C . GLY B 1 111 ? 0.857 -6.426 4.547 1 96.94 111 GLY B C 1
ATOM 2134 O O . GLY B 1 111 ? 0.481 -5.934 3.482 1 96.94 111 GLY B O 1
ATOM 2135 N N . VAL B 1 112 ? 1.785 -7.371 4.645 1 97.5 112 VAL B N 1
ATOM 2136 C CA . VAL B 1 112 ? 2.297 -8.008 3.438 1 97.5 112 VAL B CA 1
ATOM 2137 C C . VAL B 1 112 ? 1.953 -9.5 3.453 1 97.5 112 VAL B C 1
ATOM 2139 O O . VAL B 1 112 ? 2.244 -10.195 4.426 1 97.5 112 VAL B O 1
ATOM 2142 N N . LEU B 1 113 ? 1.324 -9.93 2.404 1 97.81 113 LEU B N 1
ATOM 2143 C CA . LEU B 1 113 ? 1.028 -11.344 2.232 1 97.81 113 LEU B CA 1
ATOM 2144 C C . LEU B 1 113 ? 2.113 -12.031 1.407 1 97.81 113 LEU B C 1
ATOM 2146 O O . LEU B 1 113 ? 2.445 -11.578 0.311 1 97.81 113 LEU B O 1
ATOM 2150 N N . THR B 1 114 ? 2.688 -13.039 1.946 1 97.06 114 THR B N 1
ATOM 2151 C CA . THR B 1 114 ? 3.652 -13.852 1.218 1 97.06 114 THR B CA 1
ATOM 2152 C C . THR B 1 114 ? 3.092 -15.25 0.954 1 97.06 114 THR B C 1
ATOM 2154 O O . THR B 1 114 ? 2.715 -15.953 1.889 1 97.06 114 THR B O 1
ATOM 2157 N N . VAL B 1 115 ? 2.992 -15.562 -0.272 1 95.5 115 VAL B N 1
ATOM 2158 C CA . VAL B 1 115 ? 2.486 -16.875 -0.661 1 95.5 115 VAL B CA 1
ATOM 2159 C C . VAL B 1 115 ? 3.59 -17.672 -1.356 1 95.5 115 VAL B C 1
ATOM 2161 O O . VAL B 1 115 ? 4.215 -17.188 -2.301 1 95.5 115 VAL B O 1
ATOM 2164 N N . THR B 1 116 ? 3.84 -18.828 -0.87 1 94.31 116 THR B N 1
ATOM 2165 C CA . THR B 1 116 ? 4.832 -19.719 -1.457 1 94.31 116 THR B CA 1
ATOM 2166 C C . THR B 1 116 ? 4.168 -20.953 -2.035 1 94.31 116 THR B C 1
ATOM 2168 O O . THR B 1 116 ? 3.463 -21.688 -1.323 1 94.31 116 THR B O 1
ATOM 2171 N N . VAL B 1 117 ? 4.41 -21.172 -3.26 1 91.88 117 VAL B N 1
ATOM 2172 C CA . VAL B 1 117 ? 3.871 -22.344 -3.951 1 91.88 117 VAL B CA 1
ATOM 2173 C C . VAL B 1 117 ? 5.016 -23.219 -4.445 1 91.88 117 VAL B C 1
ATOM 2175 O O . VAL B 1 117 ? 5.668 -22.891 -5.441 1 91.88 117 VAL B O 1
ATOM 2178 N N . PRO B 1 118 ? 5.215 -24.297 -3.764 1 91.06 118 PRO B N 1
ATOM 2179 C CA . PRO B 1 118 ? 6.27 -25.203 -4.227 1 91.06 118 PRO B CA 1
ATOM 2180 C C . PRO B 1 118 ? 5.992 -25.781 -5.613 1 91.06 118 PRO B C 1
ATOM 2182 O O . PRO B 1 118 ? 4.832 -25.984 -5.977 1 91.06 118 PRO B O 1
ATOM 2185 N N . LYS B 1 119 ? 7.105 -25.906 -6.32 1 85.94 119 LYS B N 1
ATOM 2186 C CA . LYS B 1 119 ? 6.98 -26.516 -7.645 1 85.94 119 LYS B CA 1
ATOM 2187 C C . LYS B 1 119 ? 6.871 -28.031 -7.547 1 85.94 119 LYS B C 1
ATOM 2189 O O . LYS B 1 119 ? 7.375 -28.641 -6.602 1 85.94 119 LYS B O 1
ATOM 2194 N N . GLU B 1 120 ? 6.199 -28.547 -8.469 1 80.44 120 GLU B N 1
ATOM 2195 C CA . GLU B 1 120 ? 6.145 -30 -8.516 1 80.44 120 GLU B CA 1
ATOM 2196 C C . GLU B 1 120 ? 7.48 -30.594 -8.961 1 80.44 120 GLU B C 1
ATOM 2198 O O . GLU B 1 120 ? 8.227 -29.953 -9.711 1 80.44 120 GLU B O 1
ATOM 2203 N N . GLU B 1 121 ? 8.094 -31.594 -8.266 1 64.94 121 GLU B N 1
ATOM 2204 C CA . GLU B 1 121 ? 9.375 -32.25 -8.492 1 64.94 121 GLU B CA 1
ATOM 2205 C C . GLU B 1 121 ? 9.695 -32.344 -9.984 1 64.94 121 GLU B C 1
ATOM 2207 O O . GLU B 1 121 ? 10.844 -32.156 -10.383 1 64.94 121 GLU B O 1
ATOM 2212 N N . GLY B 1 122 ? 8.969 -32.844 -10.805 1 56.72 122 GLY B N 1
ATOM 2213 C CA . GLY B 1 122 ? 9.352 -33.062 -12.188 1 56.72 122 GLY B CA 1
ATOM 2214 C C . GLY B 1 122 ? 9.633 -31.75 -12.93 1 56.72 122 GLY B C 1
ATOM 2215 O O . GLY B 1 122 ? 10.289 -31.75 -13.969 1 56.72 122 GLY B O 1
ATOM 2216 N N . GLU B 1 123 ? 9.102 -30.719 -12.469 1 52.97 123 GLU B N 1
ATOM 2217 C CA . GLU B 1 123 ? 9.195 -29.453 -13.195 1 52.97 123 GLU B CA 1
ATOM 2218 C C . GLU B 1 123 ? 10.5 -28.734 -12.875 1 52.97 123 GLU B C 1
ATOM 2220 O O . GLU B 1 123 ? 10.875 -27.781 -13.562 1 52.97 123 GLU B O 1
ATOM 2225 N N . LYS B 1 124 ? 11.172 -29.094 -11.828 1 51.66 124 LYS B N 1
ATOM 2226 C CA . LYS B 1 124 ? 12.461 -28.5 -11.5 1 51.66 124 LYS B CA 1
ATOM 2227 C C . LYS B 1 124 ? 13.445 -28.641 -12.656 1 51.66 124 LYS B C 1
ATOM 2229 O O . LYS B 1 124 ? 14.266 -27.75 -12.891 1 51.66 124 LYS B O 1
ATOM 2234 N N . LYS B 1 125 ? 13.461 -29.812 -13.273 1 46.5 125 LYS B N 1
ATOM 2235 C CA . LYS B 1 125 ? 14.523 -30.203 -14.195 1 46.5 125 LYS B CA 1
ATOM 2236 C C . LYS B 1 125 ? 14.438 -29.422 -15.5 1 46.5 125 LYS B C 1
ATOM 2238 O O . LYS B 1 125 ? 15.43 -29.297 -16.219 1 46.5 125 LYS B O 1
ATOM 2243 N N . ALA B 1 126 ? 13.258 -29.047 -15.898 1 42.47 126 ALA B N 1
ATOM 2244 C CA . ALA B 1 126 ? 13.234 -28.75 -17.328 1 42.47 126 ALA B CA 1
ATOM 2245 C C . ALA B 1 126 ? 13.914 -27.422 -17.625 1 42.47 126 ALA B C 1
ATOM 2247 O O . ALA B 1 126 ? 14.492 -27.234 -18.688 1 42.47 126 ALA B O 1
ATOM 2248 N N . LYS B 1 127 ? 13.727 -26.484 -16.797 1 43.91 127 LYS B N 1
ATOM 2249 C CA . LYS B 1 127 ? 14.133 -25.203 -17.344 1 43.91 127 LYS B CA 1
ATOM 2250 C C . LYS B 1 127 ? 15.648 -25.062 -17.375 1 43.91 127 LYS B C 1
ATOM 2252 O O . LYS B 1 127 ? 16.188 -24.031 -17.766 1 43.91 127 LYS B O 1
ATOM 2257 N N . ALA B 1 128 ? 16.344 -25.969 -16.797 1 37.31 128 ALA B N 1
ATOM 2258 C CA . ALA B 1 128 ? 17.781 -25.812 -17.031 1 37.31 128 ALA B CA 1
ATOM 2259 C C . ALA B 1 128 ? 18.109 -25.969 -18.516 1 37.31 128 ALA B C 1
ATOM 2261 O O . ALA B 1 128 ? 19.281 -25.922 -18.906 1 37.31 128 ALA B O 1
ATOM 2262 N N . LYS B 1 129 ? 17.234 -26.484 -19.312 1 36.5 129 LYS B N 1
ATOM 2263 C CA . LYS B 1 129 ? 17.672 -26.5 -20.719 1 36.5 129 LYS B CA 1
ATOM 2264 C C . LYS B 1 129 ? 17.781 -25.078 -21.266 1 36.5 129 LYS B C 1
ATOM 2266 O O . LYS B 1 129 ? 16.797 -24.328 -21.281 1 36.5 129 LYS B O 1
ATOM 2271 N N . LYS B 1 130 ? 18.922 -24.438 -21.016 1 34.41 130 LYS B N 1
ATOM 2272 C CA . LYS B 1 130 ? 19.438 -23.172 -21.516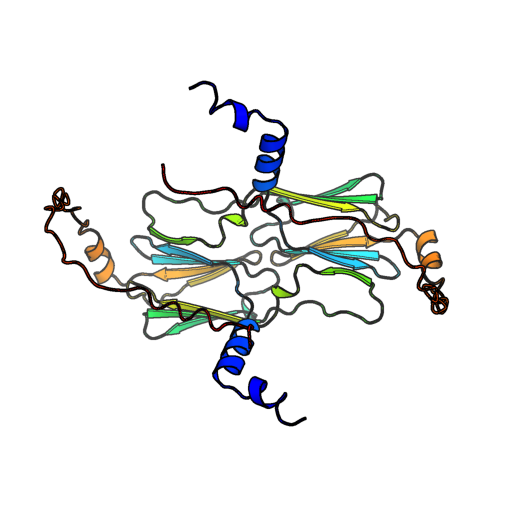 1 34.41 130 LYS B CA 1
ATOM 2273 C C . LYS B 1 130 ? 19.109 -23 -23 1 34.41 130 LYS B C 1
ATOM 2275 O O . LYS B 1 130 ? 19.375 -23.891 -23.812 1 34.41 130 LYS B O 1
ATOM 2280 N N . ILE B 1 131 ? 18.109 -22.141 -23.25 1 35 131 ILE B N 1
ATOM 2281 C CA . ILE B 1 131 ? 17.906 -21.562 -24.562 1 35 131 ILE B CA 1
ATOM 2282 C C . ILE B 1 131 ? 19.25 -21.172 -25.188 1 35 131 ILE B C 1
ATOM 2284 O O . ILE B 1 131 ? 19.953 -20.312 -24.656 1 35 131 ILE B O 1
ATOM 2288 N N . GLU B 1 132 ? 19.953 -22.109 -25.75 1 30.78 132 GLU B N 1
ATOM 2289 C CA . GLU B 1 132 ? 21.031 -21.75 -26.672 1 30.78 132 GLU B CA 1
ATOM 2290 C C . GLU B 1 132 ? 20.562 -20.672 -27.656 1 30.78 132 GLU B C 1
ATOM 2292 O O . GLU B 1 132 ? 19.516 -20.828 -28.297 1 30.78 132 GLU B O 1
ATOM 2297 N N . VAL B 1 133 ? 20.797 -19.438 -27.266 1 31.67 133 VAL B N 1
ATOM 2298 C CA . VAL B 1 133 ? 20.625 -18.297 -28.141 1 31.67 133 VAL B CA 1
ATOM 2299 C C . VAL B 1 133 ? 21.141 -18.641 -29.547 1 31.67 133 VAL B C 1
ATOM 2301 O O . VAL B 1 133 ? 22.344 -18.875 -29.719 1 31.67 133 VAL B O 1
ATOM 2304 N N . VAL B 1 134 ? 20.391 -19.422 -30.25 1 30.19 134 VAL B N 1
ATOM 2305 C CA . VAL B 1 134 ? 20.734 -19.484 -31.672 1 30.19 134 VAL B CA 1
ATOM 2306 C C . VAL B 1 134 ? 20.984 -18.078 -32.188 1 30.19 134 VAL B C 1
ATOM 2308 O O . VAL B 1 134 ? 20.25 -17.141 -31.859 1 30.19 134 VAL B O 1
ATOM 2311 N N . GLY B 1 135 ? 22.25 -17.688 -32.562 1 28.42 135 GLY B N 1
ATOM 2312 C CA . GLY B 1 135 ? 22.781 -16.609 -33.375 1 28.42 135 GLY B CA 1
ATOM 2313 C C . GLY B 1 135 ? 21.922 -16.297 -34.562 1 28.42 135 GLY B C 1
ATOM 2314 O O . GLY B 1 135 ? 21.766 -17.141 -35.469 1 28.42 135 GLY B O 1
ATOM 2315 N N . GLY B 1 136 ? 20.656 -15.828 -34.344 1 26.7 136 GLY B N 1
ATOM 2316 C CA . GLY B 1 136 ? 19.891 -15.383 -35.5 1 26.7 136 GLY B CA 1
ATOM 2317 C C . GLY B 1 136 ? 20.75 -14.648 -36.531 1 26.7 136 GLY B C 1
ATOM 2318 O O . GLY B 1 136 ? 21.547 -13.789 -36.156 1 26.7 136 GLY B O 1
ATOM 2319 N N . GLY B 1 137 ? 21.281 -15.297 -37.562 1 25.59 137 GLY B N 1
ATOM 2320 C CA . GLY B 1 137 ? 21.703 -14.797 -38.875 1 25.59 137 GLY B CA 1
ATOM 2321 C C . GLY B 1 137 ? 20.875 -13.617 -39.344 1 25.59 137 GLY B C 1
ATOM 2322 O O . GLY B 1 137 ? 19.75 -13.414 -38.875 1 25.59 137 GLY B O 1
ATOM 2323 N N . VAL B 1 138 ? 21.594 -12.484 -39.75 1 25.88 138 VAL B N 1
ATOM 2324 C CA . VAL B 1 138 ? 21.25 -11.25 -40.469 1 25.88 138 VAL B CA 1
ATOM 2325 C C . VAL B 1 138 ? 20.281 -11.555 -41.594 1 25.88 138 VAL B C 1
ATOM 2327 O O . VAL B 1 138 ? 20.625 -12.266 -42.531 1 25.88 138 VAL B O 1
ATOM 2330 N N . ILE B 1 139 ? 19.031 -11.992 -41.25 1 24.25 139 ILE B N 1
ATOM 2331 C CA . ILE B 1 139 ? 18.203 -12.031 -42.438 1 24.25 139 ILE B CA 1
ATOM 2332 C C . ILE B 1 139 ? 18.391 -10.742 -43.25 1 24.25 139 ILE B C 1
ATOM 2334 O O . ILE B 1 139 ? 18.203 -9.641 -42.719 1 24.25 139 ILE B O 1
ATOM 2338 N N . GLU B 1 140 ? 19.312 -10.734 -44.062 1 24.23 140 GLU B N 1
ATOM 2339 C CA . GLU B 1 140 ? 19.531 -9.797 -45.188 1 24.23 140 GLU B CA 1
ATOM 2340 C C . GLU B 1 140 ? 18.219 -9.5 -45.906 1 24.23 140 GLU B C 1
ATOM 2342 O O . GLU B 1 140 ? 17.594 -10.398 -46.469 1 24.23 140 GLU B O 1
ATOM 2347 N N . LYS B 1 141 ? 17.328 -8.766 -45.031 1 24.12 141 LYS B N 1
ATOM 2348 C CA . LYS B 1 141 ? 16.219 -8.273 -45.844 1 24.12 141 LYS B CA 1
ATOM 2349 C C . LYS B 1 141 ? 16.688 -7.855 -47.219 1 24.12 141 LYS B C 1
ATOM 2351 O O . LYS B 1 141 ? 17.562 -6.996 -47.344 1 24.12 141 LYS B O 1
ATOM 2356 N N . LYS B 1 142 ? 16.844 -8.82 -48 1 25.08 142 LYS B N 1
ATOM 2357 C CA . LYS B 1 142 ? 16.859 -8.445 -49.406 1 25.08 142 LYS B CA 1
ATOM 2358 C C . LYS B 1 142 ? 15.82 -7.371 -49.719 1 25.08 142 LYS B C 1
ATOM 2360 O O . LYS B 1 142 ? 14.688 -7.445 -49.219 1 25.08 142 LYS B O 1
ATOM 2365 N N . GLY B 1 143 ? 16.281 -6.094 -49.969 1 23.48 143 GLY B N 1
ATOM 2366 C CA . GLY B 1 143 ? 15.703 -4.852 -50.469 1 23.48 143 GLY B CA 1
ATOM 2367 C C . GLY B 1 143 ? 14.555 -5.066 -51.438 1 23.48 143 GLY B C 1
ATOM 2368 O O . GLY B 1 143 ? 14.641 -4.668 -52.594 1 23.48 143 GLY B O 1
ATOM 2369 N N . GLY B 1 144 ? 13.852 -6.246 -51.281 1 22.62 144 GLY B N 1
ATOM 2370 C CA . GLY B 1 144 ? 12.969 -6.168 -52.438 1 22.62 144 GLY B CA 1
ATOM 2371 C C . GLY B 1 144 ? 12.07 -4.945 -52.438 1 22.62 144 GLY B C 1
ATOM 2372 O O . GLY B 1 144 ? 11.758 -4.414 -51.375 1 22.62 144 GLY B O 1
ATOM 2373 N N . ARG B 1 145 ? 11.992 -4.195 -53.469 1 22.61 145 ARG B N 1
ATOM 2374 C CA . ARG B 1 145 ? 11.383 -2.953 -53.938 1 22.61 145 ARG B CA 1
ATOM 2375 C C . ARG B 1 145 ? 9.891 -2.932 -53.656 1 22.61 145 ARG B C 1
ATOM 2377 O O . ARG B 1 145 ? 9.133 -3.723 -54.219 1 22.61 145 ARG B O 1
ATOM 2384 N N . VAL B 1 146 ? 9.508 -3.309 -52.25 1 22.61 146 VAL B N 1
ATOM 2385 C CA . VAL B 1 146 ? 8.055 -3.32 -52.344 1 22.61 146 VAL B CA 1
ATOM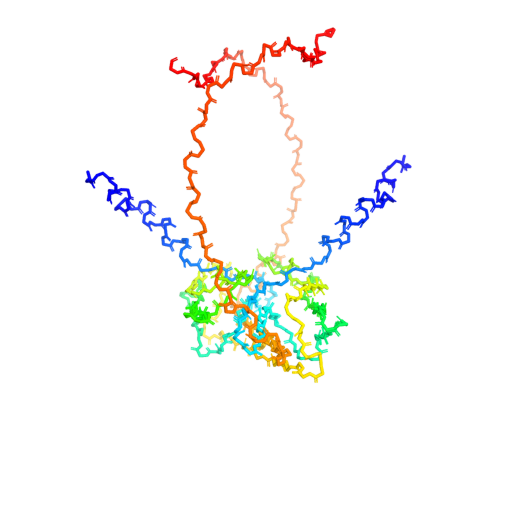 2386 C C . VAL B 1 146 ? 7.57 -2.041 -53.031 1 22.61 146 VAL B C 1
ATOM 2388 O O . VAL B 1 146 ? 8.156 -0.972 -52.844 1 22.61 146 VAL B O 1
ATOM 2391 N N . PRO B 1 147 ? 6.641 -2.186 -53.906 1 22.66 147 PRO B N 1
ATOM 2392 C CA . PRO B 1 147 ? 6.074 -1.171 -54.781 1 22.66 147 PRO B CA 1
ATOM 2393 C C . PRO B 1 147 ? 5.469 0.009 -54.031 1 22.66 147 PRO B C 1
ATOM 2395 O O . PRO B 1 147 ? 5.234 -0.082 -52.812 1 22.66 147 PRO B O 1
ATOM 2398 N N . GLY B 1 148 ? 4.938 1.107 -54.688 1 19.91 148 GLY B N 1
ATOM 2399 C CA . GLY B 1 148 ? 4.648 2.531 -54.719 1 19.91 148 GLY B CA 1
ATOM 2400 C C . GLY B 1 148 ? 3.451 2.914 -53.875 1 19.91 148 GLY B C 1
ATOM 2401 O O . GLY B 1 148 ? 3.072 4.086 -53.812 1 19.91 148 GLY B O 1
ATOM 2402 N N . VAL B 1 149 ? 2.725 1.972 -53.062 1 19.97 149 VAL B N 1
ATOM 2403 C CA . VAL B 1 149 ? 1.361 2.482 -53.156 1 19.97 149 VAL B CA 1
ATOM 2404 C C . VAL B 1 149 ? 1.283 3.865 -52.5 1 19.97 149 VAL B C 1
ATOM 2406 O O . VAL B 1 149 ? 2.141 4.23 -51.688 1 19.97 149 VAL B O 1
ATOM 2409 N N . GLY B 1 150 ? 0.009 4.578 -52.594 1 17.69 150 GLY B N 1
ATOM 2410 C CA . GLY B 1 150 ? -0.632 5.863 -52.781 1 17.69 150 GLY B CA 1
ATOM 2411 C C . GLY B 1 150 ? -0.749 6.691 -51.531 1 17.69 150 GLY B C 1
ATOM 2412 O O . GLY B 1 150 ? -0.559 6.176 -50.438 1 17.69 150 GLY B O 1
ATOM 2413 N N . LYS B 1 151 ? -1.526 7.902 -51.562 1 17.88 151 LYS B N 1
ATOM 2414 C CA . LYS B 1 151 ? -1.662 9.281 -51.094 1 17.88 151 LYS B CA 1
ATOM 2415 C C . LYS B 1 151 ? -2.127 9.336 -49.625 1 17.88 151 LYS B C 1
ATOM 2417 O O . LYS B 1 151 ? -2.574 8.328 -49.094 1 17.88 151 LYS B O 1
ATOM 2422 N N . LYS B 1 152 ? -2.814 10.633 -49.219 1 19.11 152 LYS B N 1
ATOM 2423 C CA . LYS B 1 152 ? -2.896 11.805 -48.344 1 19.11 152 LYS B CA 1
ATOM 2424 C C . LYS B 1 152 ? -3.936 11.609 -47.25 1 19.11 152 LYS B C 1
ATOM 2426 O O . LYS B 1 152 ? -4.086 12.461 -46.375 1 19.11 152 LYS B O 1
ATOM 2431 N N . ALA B 1 153 ? -4.801 10.602 -46.969 1 18.83 153 ALA B N 1
ATOM 2432 C CA . ALA B 1 153 ? -6.105 11.188 -46.656 1 18.83 153 ALA B CA 1
ATOM 2433 C C . ALA B 1 153 ? -6.105 11.852 -45.281 1 18.83 153 ALA B C 1
ATOM 2435 O O . ALA B 1 153 ? -5.68 11.242 -44.281 1 18.83 153 ALA B O 1
ATOM 2436 N N . LEU B 1 154 ? -6.371 13.258 -45.125 1 20.45 154 LEU B N 1
ATOM 2437 C CA . LEU B 1 154 ? -6.496 14.492 -44.375 1 20.45 154 LEU B CA 1
ATOM 2438 C C . LEU B 1 154 ? -7.488 14.32 -43.219 1 20.45 154 LEU B C 1
ATOM 2440 O O . LEU B 1 154 ? -7.621 15.203 -42.375 1 20.45 154 LEU B O 1
ATOM 2444 N N . LEU B 1 155 ? -7.879 13.203 -42.594 1 17.98 155 LEU B N 1
ATOM 2445 C CA . LEU B 1 155 ? -9.242 13.422 -42.125 1 17.98 155 LEU B CA 1
ATOM 2446 C C . LEU B 1 155 ? -9.234 14.234 -40.812 1 17.98 155 LEU B C 1
ATOM 2448 O O . LEU B 1 155 ? -9.031 13.68 -39.75 1 17.98 155 LEU B O 1
ATOM 2452 N N . CYS B 1 156 ? -8.438 15.289 -40.625 1 19.05 156 CYS B N 1
ATOM 2453 C CA . CYS B 1 156 ? -8.539 15.961 -39.312 1 19.05 156 CYS B CA 1
ATOM 2454 C C . CYS B 1 156 ? -9.922 16.562 -39.125 1 19.05 156 CYS B C 1
ATOM 2456 O O . CYS B 1 156 ? -10.406 17.312 -39.969 1 19.05 156 CYS B O 1
ATOM 2458 N N . PHE B 1 157 ? -10.898 15.93 -38.344 1 17.66 157 PHE B N 1
ATOM 2459 C CA . PHE B 1 157 ? -12.258 16.375 -38.062 1 17.66 157 PHE B CA 1
ATOM 2460 C C . PHE B 1 157 ? -12.25 17.812 -37.531 1 17.66 157 PHE B C 1
ATOM 2462 O O . PHE B 1 157 ? -11.414 18.172 -36.688 1 17.66 157 PHE B O 1
ATOM 2469 N N . GLY B 1 158 ? -12.883 18.797 -38.219 1 18.31 158 GLY B N 1
ATOM 2470 C CA . GLY B 1 158 ? -13.188 20.219 -38.344 1 18.31 158 GLY B CA 1
ATOM 2471 C C . GLY B 1 158 ? -13.656 20.844 -37.062 1 18.31 158 GLY B C 1
ATOM 2472 O O . GLY B 1 158 ? -13.977 20.141 -36.094 1 18.31 158 GLY B O 1
ATOM 2473 N N . GLY B 1 159 ? -14.211 22.156 -37.219 1 18.7 159 GLY B N 1
ATOM 2474 C CA . GLY B 1 159 ? -14.398 23.516 -36.719 1 18.7 159 GLY B CA 1
ATOM 2475 C C . GLY B 1 159 ? -15.453 23.625 -35.625 1 18.7 159 GLY B C 1
ATOM 2476 O O . GLY B 1 159 ? -16.188 22.656 -35.375 1 18.7 159 GLY B O 1
ATOM 2477 N N . HIS B 1 160 ? -15.805 25.109 -35.406 1 20.05 160 HIS B N 1
ATOM 2478 C CA . HIS B 1 160 ? -16.859 26.109 -35.25 1 20.05 160 HIS B CA 1
ATOM 2479 C C . HIS B 1 160 ? -18.109 25.703 -36.031 1 20.05 160 HIS B C 1
ATOM 2481 O O . HIS B 1 160 ? -18 25.141 -37.125 1 20.05 160 HIS B O 1
ATOM 2487 N N . ILE B 1 161 ? -19.5 25.969 -35.406 1 16.25 161 ILE B N 1
ATOM 2488 C CA . ILE B 1 161 ? -20.734 25.953 -36.188 1 16.25 161 ILE B CA 1
ATOM 2489 C C . ILE B 1 161 ? -20.562 26.844 -37.438 1 16.25 161 ILE B C 1
ATOM 2491 O O . ILE B 1 161 ? -19.891 27.875 -37.375 1 16.25 161 ILE B O 1
#

InterPro domains:
  IPR002068 Alpha crystallin/Hsp20 domain [PF00011] (28-133)
  IPR002068 Alpha crystallin/Hsp20 domain [PS01031] (18-134)
  IPR007052 CS domain [PS51203] (22-132)
  IPR008978 HSP20-like chaperone [G3DSA:2.60.40.790] (3-135)
  IPR008978 HSP20-like chaperone [SSF49764] (7-131)
  IPR031107 Small heat shock protein [PTHR11527] (26-133)

Foldseek 3Di:
DPVVVVCCVPPVSVVVVVVQQAADWDWDWDDDLWKIKIKTAAAPDDPVQKDWADDPQFKIKIKGFFDDDDDDPPDDDPDDPCVSRGTIHMDMDTHPARFDRVPWDWDDDNRMIMIITTGDVVVSPPPVPPPPPPPPDPPPPPPDCPDDPDDDPPPPVDPPD/DPVVVVCCVPPVSVVVVVVQQAADWDWDWDDDLWKIKIKTAAAPDDPVFKDWADDPQFKIKIKGFFDDDDDDPPDDDPDDPCVSRGTIHMDMDTHPARFDRVPWDWDDDNRMIMIITTGDVVVSPPPVPPPPPPPPDPPPPPPPCPDDDDDDPPPPPDDDD

Solvent-accessible surface area (backbone atoms only — not comparable to full-atom values): 18833 Å² total; per-residue (Å²): 128,69,66,74,55,44,54,64,66,30,67,68,48,40,50,50,50,56,57,66,59,39,20,78,67,40,39,30,31,37,33,47,74,56,29,38,40,35,40,33,52,39,53,65,44,54,68,88,46,50,47,78,44,58,48,93,30,31,32,43,36,38,36,39,60,41,86,63,89,69,91,50,94,73,47,48,77,78,39,74,57,45,66,71,69,25,40,40,33,70,47,77,44,77,48,91,58,52,28,33,56,90,58,57,43,74,46,70,49,35,8,26,39,37,38,37,29,33,44,37,78,77,60,52,65,56,70,69,66,65,78,72,74,70,76,76,70,80,76,68,75,66,74,73,75,74,74,80,80,80,88,72,86,64,83,65,84,66,85,60,131,126,71,67,73,56,43,54,65,64,30,67,67,49,40,51,51,51,55,56,66,58,40,19,78,69,40,39,30,32,37,34,46,74,56,28,37,40,36,40,33,53,39,53,66,44,54,67,88,46,49,47,78,45,57,47,92,30,30,32,42,36,38,35,39,59,42,86,64,90,69,90,51,93,73,46,49,74,79,39,74,57,44,67,72,70,26,41,40,32,70,47,77,44,79,49,90,59,53,29,33,57,88,56,56,43,75,47,71,50,36,8,26,40,37,38,36,28,33,44,38,76,80,60,52,64,57,70,70,65,68,78,72,76,71,77,76,71,78,75,69,72,69,77,68,77,73,79,80,84,85,90,75,91,69,84,71,86,83,86,82,138

Sequence (322 aa):
MSMENSYIFNPFVSSLISRLSYSEPCIDWKETQTAHIFQIDLPGLSKEDVKVEVEDGRVLRISGERRLDKEGKDEVWHVAERADRGGKFLRELLLPAKGRADAVKAKMENGVLTVTVPKEEGEKKAKAKKIEVVGGGVIEKKGGRVPGVGKKALLCFGGHIMSMENSYIFNPFVSSLISRLSYSEPCIDWKETQTAHIFQIDLPGLSKEDVKVEVEDGRVLRISGERRLDKEGKDEVWHVAERADRGGKFLRELLLPAKGRADAVKAKMENGVLTVTVPKEEGEKKAKAKKIEVVGGGVIEKKGGRVPGVGKKALLCFGGHI

pLDDT: mean 72.32, std 27.82, range [16.25, 97.81]

Secondary structure (DSSP, 8-state):
--HHHHHHH-HHHHHHHHHHTSB---EEEEE-SSEEEEEEE-TT--GGGEEEEEETTTEEEEEEEEPPPP--TT-EEEEE-SGGG-EEEEEEEE-SSPB-GGG-EEEEETTEEEEEEEBPGGGTTGGGS-----------------------------S--/--SHHHHHH-HHHHHHHHHHTSB---EEEEE-SSEEEEEEE-TT--GGGEEEEEETTTEEEEEEEEPPPPPPTT-EEEEE-SGGG-EEEEEEEE-SSPB-GGG-EEEEETTEEEEEEEBPGGGTTGGGS--------------------------------

Organism: Dendrobium nobile (NCBI:txid94219)

Nearest PDB structures (foldseek):
  1gme-assembly1_B  TM=9.196E-01  e=1.795E-10  Triticum aestivum
  2byu-assembly1_B  TM=9.196E-01  e=3.776E-10  Triticum aestivum
  3w1z-assembly1_D  TM=9.049E-01  e=3.517E-09  Schizosaccharomyces pombe 972h-
  3w1z-assembly1_B  TM=6.724E-01  e=1.120E-09  Schizosaccharomyces pombe 972h-
  3w1z-assembly1_C  TM=8.179E-01  e=2.195E-08  Schizosaccharomyces pombe 972h-

Radius of gyration: 28.65 Å; Cα contacts (8 Å, |Δi|>4): 506; chains: 2; bounding box: 66×80×77 Å